Protein AF-A0A1V8US49-F1 (afdb_monomer)

Foldseek 3Di:
DDDDDDDPAPQKFKFKFKFFLVVLLCQLVPQDPPPPPDDDDDDDDDDDDPDPDPSQVRNLVRLVVLCVQQAALLRVVVLCVVLVVLSVVSVPPDDDPDPPVVPDNPVSSSVSSQVVLQSVRQLRRVCRRPVVDPDGSQQKHWDADPVPRAIKIFRAPDRDDPDPPPPVVVVCVVVVVVPVVDDDDDDDDDDDDDDPPPPDNDDDHDGAIKHKDWDDDSGMIMMMIIGGDCPDPPDPPPDDPPPDDDD

Structure (mmCIF, N/CA/C/O backbone):
data_AF-A0A1V8US49-F1
#
_entry.id   AF-A0A1V8US49-F1
#
loop_
_atom_site.group_PDB
_atom_site.id
_atom_site.type_symbol
_atom_site.label_atom_id
_atom_site.label_alt_id
_atom_site.label_comp_id
_atom_site.label_asym_id
_atom_site.label_entity_id
_atom_site.label_seq_id
_atom_site.pdbx_PDB_ins_code
_atom_site.Cartn_x
_atom_site.Cartn_y
_atom_site.Cartn_z
_atom_site.occupancy
_atom_site.B_iso_or_equiv
_atom_site.auth_seq_id
_atom_site.auth_comp_id
_atom_site.auth_asym_id
_atom_site.auth_atom_id
_atom_site.pdbx_PDB_model_num
ATOM 1 N N . MET A 1 1 ? -36.987 -20.824 16.123 1.00 60.44 1 MET A N 1
ATOM 2 C CA . MET A 1 1 ? -35.602 -20.593 15.658 1.00 60.44 1 MET A CA 1
ATOM 3 C C . MET A 1 1 ? -34.921 -19.720 16.701 1.00 60.44 1 MET A C 1
ATOM 5 O O . MET A 1 1 ? -35.503 -18.689 17.021 1.00 60.44 1 MET A O 1
ATOM 9 N N . PRO A 1 2 ? -33.788 -20.122 17.298 1.00 74.19 2 PRO A N 1
ATOM 10 C CA . PRO A 1 2 ? -33.046 -19.237 18.195 1.00 74.19 2 PRO A CA 1
ATOM 11 C C . PRO A 1 2 ? -32.572 -17.990 17.430 1.00 74.19 2 PRO A C 1
ATOM 13 O O . PRO A 1 2 ? -32.187 -18.093 16.265 1.00 74.19 2 PRO A O 1
ATOM 16 N N . ALA A 1 3 ? -32.636 -16.820 18.069 1.00 84.81 3 ALA A N 1
ATOM 17 C CA . ALA A 1 3 ? -32.179 -15.566 17.476 1.00 84.81 3 ALA A CA 1
ATOM 18 C C . ALA A 1 3 ? -30.656 -15.597 17.259 1.00 84.81 3 ALA A C 1
ATOM 20 O O . ALA A 1 3 ? -29.907 -16.070 18.119 1.00 84.81 3 ALA A O 1
ATOM 21 N N . LEU A 1 4 ? -30.198 -15.102 16.108 1.00 91.44 4 LEU A N 1
ATOM 22 C CA . LEU A 1 4 ? -28.771 -14.970 15.815 1.00 91.44 4 LEU A CA 1
ATOM 23 C C . LEU A 1 4 ? -28.150 -13.939 16.767 1.00 91.44 4 LEU A C 1
ATOM 25 O O . LEU A 1 4 ? -28.710 -12.863 16.968 1.00 91.44 4 LEU A O 1
ATOM 29 N N . ARG A 1 5 ? -26.994 -14.269 17.353 1.00 88.56 5 ARG A N 1
ATOM 30 C CA . ARG 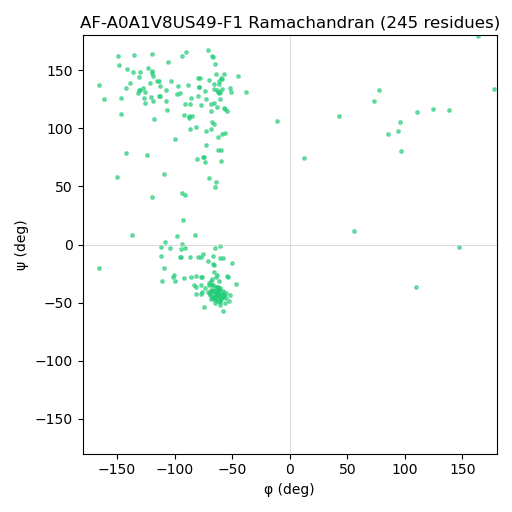A 1 5 ? -26.224 -13.335 18.187 1.00 88.56 5 ARG A CA 1
ATOM 31 C C . ARG A 1 5 ? -25.267 -12.521 17.309 1.00 88.56 5 ARG A C 1
ATOM 33 O O . ARG A 1 5 ? -24.645 -13.113 16.426 1.00 88.56 5 ARG A O 1
ATOM 40 N N . PRO A 1 6 ? -25.137 -11.203 17.536 1.00 87.69 6 PRO A N 1
ATOM 41 C CA . PRO A 1 6 ? -24.193 -10.375 16.797 1.00 87.69 6 PRO A CA 1
ATOM 42 C C . PRO A 1 6 ? -22.743 -10.739 17.141 1.00 87.69 6 PRO A C 1
ATOM 44 O O . PRO A 1 6 ? -22.462 -11.377 18.158 1.00 87.69 6 PRO A O 1
ATOM 47 N N . PHE A 1 7 ? -21.816 -10.318 16.282 1.00 87.62 7 PHE A N 1
ATOM 48 C CA . PHE A 1 7 ? -20.385 -10.443 16.538 1.00 87.62 7 PHE A CA 1
ATOM 49 C C . PHE A 1 7 ? -19.990 -9.603 17.772 1.00 87.62 7 PHE A C 1
ATOM 51 O O . PHE A 1 7 ? -20.399 -8.447 17.859 1.00 87.62 7 PHE A O 1
ATOM 58 N N . PRO A 1 8 ? -19.210 -10.148 18.725 1.00 87.06 8 PRO A N 1
ATOM 59 C CA . PRO A 1 8 ? -18.974 -9.502 20.019 1.00 87.06 8 PRO A CA 1
ATOM 60 C C . PRO A 1 8 ? -18.006 -8.308 19.986 1.00 87.06 8 PRO A C 1
ATOM 62 O O . PRO A 1 8 ? -17.865 -7.639 21.002 1.00 87.06 8 PRO A O 1
ATOM 65 N N . MET A 1 9 ? -17.329 -8.038 18.864 1.00 87.81 9 MET A N 1
ATOM 66 C CA . MET A 1 9 ? -16.376 -6.925 18.733 1.00 87.81 9 MET A CA 1
ATOM 67 C C . MET A 1 9 ? -16.766 -6.016 17.557 1.00 87.81 9 MET A C 1
ATOM 69 O O . MET A 1 9 ? -16.158 -6.113 16.491 1.00 87.81 9 MET A O 1
ATOM 73 N N . PRO A 1 10 ? -17.783 -5.150 17.707 1.00 84.94 10 PRO A N 1
ATOM 74 C CA . PRO A 1 10 ? -18.276 -4.308 16.612 1.00 84.94 10 PRO A CA 1
ATOM 75 C C . PRO A 1 10 ? -17.230 -3.303 16.104 1.00 84.94 10 PRO A C 1
ATOM 77 O O . PRO A 1 10 ? -17.225 -2.986 14.920 1.00 84.94 10 PRO A O 1
ATOM 80 N N . ALA A 1 11 ? -16.303 -2.880 16.969 1.00 90.00 11 ALA A N 1
ATOM 81 C CA . ALA A 1 11 ? -15.204 -1.985 16.620 1.00 90.00 11 ALA A CA 1
ATOM 82 C C . ALA A 1 11 ? -14.053 -2.675 15.857 1.00 90.00 11 ALA A C 1
ATOM 84 O O . ALA A 1 11 ? -13.153 -1.997 15.367 1.00 90.00 11 ALA A O 1
ATOM 85 N N . LEU A 1 12 ? -14.022 -4.013 15.765 1.00 93.06 12 LEU A N 1
ATOM 86 C CA . LEU A 1 12 ? -12.945 -4.725 15.074 1.00 93.06 12 LEU A CA 1
ATOM 87 C C . LEU A 1 12 ? -13.228 -4.813 13.571 1.00 93.06 12 LEU A C 1
ATOM 89 O O . LEU A 1 12 ? -14.078 -5.582 13.123 1.00 93.06 12 LEU A O 1
ATOM 93 N N . GLY A 1 13 ? -12.433 -4.091 12.792 1.00 94.81 13 GLY A N 1
ATOM 94 C CA . GLY A 1 13 ? -12.439 -4.135 11.339 1.00 94.81 13 GLY A CA 1
ATOM 95 C C . GLY A 1 13 ? -11.356 -5.046 10.773 1.00 94.81 13 GLY A C 1
ATOM 96 O O . GLY A 1 13 ? -10.193 -5.001 11.187 1.00 94.81 13 GLY A O 1
ATOM 97 N N . VAL A 1 14 ? -11.718 -5.848 9.771 1.00 96.94 14 VAL A N 1
ATOM 98 C CA . VAL A 1 14 ? -10.773 -6.660 8.994 1.00 96.94 14 VAL A CA 1
ATOM 99 C C . VAL A 1 14 ? -10.943 -6.347 7.519 1.00 96.94 14 VAL A C 1
ATOM 101 O O . VAL A 1 14 ? -12.050 -6.364 6.989 1.00 96.94 14 VAL A O 1
ATOM 104 N N . GLY A 1 15 ? -9.829 -6.097 6.842 1.00 98.06 15 GLY A N 1
ATOM 105 C CA . GLY A 1 15 ? -9.803 -5.841 5.411 1.00 98.06 15 GLY A CA 1
ATOM 106 C C . GLY A 1 15 ? -8.749 -6.685 4.720 1.00 98.06 15 GLY A C 1
ATOM 107 O O . GLY A 1 15 ? -7.675 -6.947 5.260 1.00 98.06 15 GLY A O 1
ATOM 108 N N . THR A 1 16 ? -9.055 -7.121 3.503 1.00 98.44 16 THR A N 1
ATOM 109 C CA . THR A 1 16 ? -8.118 -7.857 2.655 1.00 98.44 16 THR A CA 1
ATOM 110 C C . THR A 1 16 ? -8.165 -7.335 1.230 1.00 98.44 16 THR A C 1
ATOM 112 O O . THR A 1 16 ? -9.205 -6.866 0.751 1.00 98.44 16 THR A O 1
ATOM 115 N N . ASP A 1 17 ? -7.030 -7.394 0.546 1.00 98.56 17 ASP A N 1
ATOM 116 C CA . ASP A 1 17 ? -6.953 -7.072 -0.870 1.00 98.56 17 ASP A CA 1
ATOM 117 C C . ASP A 1 17 ? -5.885 -7.895 -1.589 1.00 98.56 17 ASP A C 1
ATOM 119 O O . ASP A 1 17 ? -4.900 -8.340 -0.991 1.00 98.56 17 ASP A O 1
ATOM 123 N N . ILE A 1 18 ? -6.095 -8.072 -2.892 1.00 98.06 18 ILE A N 1
ATOM 124 C CA . ILE A 1 18 ? -5.160 -8.710 -3.808 1.00 98.06 18 ILE A CA 1
ATOM 125 C C . ILE A 1 18 ? -4.994 -7.842 -5.058 1.00 98.06 18 ILE A C 1
ATOM 127 O O . ILE A 1 18 ? -5.960 -7.439 -5.702 1.00 98.06 18 ILE A O 1
ATOM 131 N N . CYS A 1 19 ? -3.746 -7.580 -5.435 1.00 98.00 19 CYS A N 1
ATOM 132 C CA . CYS A 1 19 ? -3.392 -6.728 -6.560 1.00 98.00 19 CYS A CA 1
ATOM 133 C C . CYS A 1 19 ? -2.451 -7.464 -7.516 1.00 98.00 19 CYS A C 1
ATOM 135 O O . CYS A 1 19 ? -1.393 -7.949 -7.118 1.00 98.00 19 CYS A O 1
ATOM 137 N N . THR A 1 20 ? -2.805 -7.526 -8.800 1.00 97.44 20 THR A N 1
ATOM 138 C CA . THR A 1 20 ? -1.933 -8.089 -9.838 1.00 97.44 20 THR A CA 1
ATOM 139 C C . THR A 1 20 ? -0.768 -7.150 -10.137 1.00 97.44 20 THR A C 1
ATOM 141 O O . THR A 1 20 ? -0.956 -6.000 -10.541 1.00 97.44 20 THR A O 1
ATOM 144 N N . ILE A 1 21 ? 0.461 -7.658 -10.043 1.00 94.56 21 ILE A N 1
ATOM 145 C CA . ILE A 1 21 ? 1.674 -6.887 -10.362 1.00 94.56 21 ILE A CA 1
ATOM 146 C C . ILE A 1 21 ? 1.655 -6.458 -11.836 1.00 94.56 21 ILE A C 1
ATOM 148 O O . ILE A 1 21 ? 2.004 -5.324 -12.163 1.00 94.56 21 ILE A O 1
ATOM 152 N N . SER A 1 22 ? 1.166 -7.334 -12.721 1.00 92.69 22 SER A N 1
ATOM 153 C CA . SER A 1 22 ? 1.010 -7.043 -14.151 1.00 92.69 22 SER A CA 1
ATOM 154 C C . SER A 1 22 ? 0.067 -5.863 -14.417 1.00 92.69 22 SER A C 1
ATOM 156 O O . SER A 1 22 ? 0.358 -5.030 -15.272 1.00 92.69 22 SER A O 1
ATOM 158 N N . ARG A 1 23 ? -1.017 -5.707 -13.641 1.00 93.12 23 ARG A N 1
ATOM 159 C CA . ARG A 1 23 ? -1.922 -4.555 -13.777 1.00 93.12 23 ARG A CA 1
ATOM 160 C C . ARG A 1 23 ? -1.209 -3.254 -13.445 1.00 93.12 23 ARG A C 1
ATOM 162 O O . ARG A 1 23 ? -1.356 -2.290 -14.189 1.00 93.12 23 ARG A O 1
ATOM 169 N N . ILE A 1 24 ? -0.433 -3.224 -12.363 1.00 93.81 24 ILE A N 1
ATOM 170 C CA . ILE A 1 24 ? 0.336 -2.031 -11.992 1.00 93.81 24 ILE A CA 1
ATOM 171 C C . ILE A 1 24 ? 1.392 -1.723 -13.049 1.00 93.81 24 ILE A C 1
ATOM 173 O O . ILE A 1 24 ? 1.461 -0.584 -13.508 1.00 93.81 24 ILE A O 1
ATOM 177 N N . SER A 1 25 ? 2.129 -2.741 -13.503 1.00 90.12 25 SER A N 1
ATOM 178 C CA . SER A 1 25 ? 3.090 -2.616 -14.604 1.00 90.12 25 SER A CA 1
ATOM 179 C C . SER A 1 25 ? 2.433 -2.046 -15.856 1.00 90.12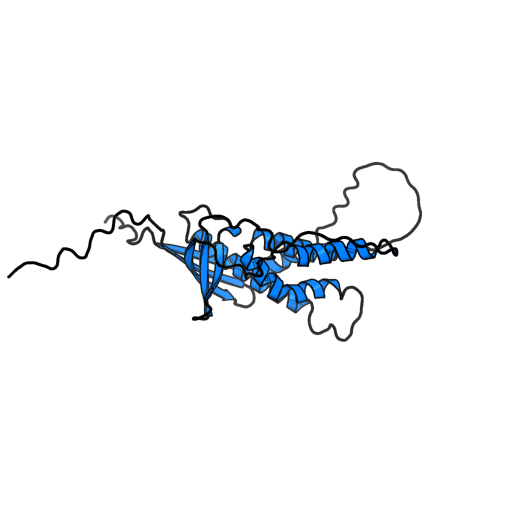 25 SER A C 1
ATOM 181 O O . SER A 1 25 ? 2.945 -1.100 -16.449 1.00 90.12 25 SER A O 1
ATOM 183 N N . HIS A 1 26 ? 1.252 -2.546 -16.226 1.00 88.62 26 HIS A N 1
ATOM 184 C CA . HIS A 1 26 ? 0.498 -2.011 -17.349 1.00 88.62 26 HIS A CA 1
ATOM 185 C C . HIS A 1 26 ? 0.114 -0.551 -17.112 1.00 88.62 26 HIS A C 1
ATOM 187 O O . HIS A 1 26 ? 0.350 0.262 -17.988 1.00 88.62 26 HIS A O 1
ATOM 193 N N . VAL A 1 27 ? -0.417 -0.177 -15.944 1.00 88.25 27 VAL A N 1
ATOM 194 C CA . VAL A 1 27 ? -0.809 1.215 -15.650 1.00 88.25 27 VAL A CA 1
ATOM 195 C C . VAL A 1 27 ? 0.363 2.187 -15.810 1.00 88.25 27 VAL A C 1
ATOM 197 O O . VAL A 1 27 ? 0.191 3.246 -16.413 1.00 88.25 27 VAL A O 1
ATOM 200 N N . ILE A 1 28 ? 1.552 1.830 -15.321 1.00 86.44 28 ILE A N 1
ATOM 201 C CA . ILE A 1 28 ? 2.722 2.715 -15.385 1.00 86.44 28 ILE A CA 1
ATOM 202 C C . ILE A 1 28 ? 3.431 2.672 -16.754 1.00 86.44 28 ILE A C 1
ATOM 204 O O . ILE A 1 28 ? 3.972 3.687 -17.196 1.00 86.44 28 ILE A O 1
ATOM 208 N N . ASN A 1 29 ? 3.337 1.559 -17.492 1.00 82.06 29 ASN A N 1
ATOM 209 C CA . ASN A 1 29 ? 3.938 1.400 -18.825 1.00 82.06 29 ASN A CA 1
ATOM 210 C C . ASN A 1 29 ? 2.995 1.686 -19.999 1.00 82.06 29 ASN A C 1
ATOM 212 O O . ASN A 1 29 ? 3.461 1.742 -21.139 1.00 82.06 29 ASN A O 1
ATOM 216 N N . ARG A 1 30 ? 1.684 1.832 -19.766 1.00 72.94 30 ARG A N 1
ATOM 217 C CA . ARG A 1 30 ? 0.674 1.898 -20.831 1.00 72.94 30 ARG A CA 1
ATOM 218 C C . ARG A 1 30 ? 1.006 3.019 -21.800 1.00 72.94 30 ARG A C 1
ATOM 220 O O . ARG A 1 30 ? 0.933 4.189 -21.441 1.00 72.94 30 ARG A O 1
ATOM 227 N N . ARG A 1 31 ? 1.280 2.666 -23.055 1.00 61.06 31 ARG A N 1
ATOM 228 C CA . ARG A 1 31 ? 1.342 3.644 -24.141 1.00 61.06 31 ARG A CA 1
ATOM 229 C C . ARG A 1 31 ? -0.058 4.214 -24.331 1.00 61.06 31 ARG A C 1
ATOM 231 O O . ARG A 1 31 ? -1.008 3.460 -24.546 1.00 61.06 31 ARG A O 1
ATOM 238 N N . ILE A 1 32 ? -0.196 5.529 -24.206 1.00 56.56 32 ILE A N 1
ATOM 239 C CA . ILE A 1 32 ? -1.413 6.207 -24.640 1.00 56.56 32 ILE A CA 1
ATOM 240 C C . ILE A 1 32 ? -1.401 6.082 -26.165 1.00 56.56 32 ILE A C 1
ATOM 242 O O . ILE A 1 32 ? -0.417 6.499 -26.781 1.00 56.56 32 ILE A O 1
ATOM 246 N N . PRO A 1 33 ? -2.420 5.474 -26.797 1.00 49.59 33 PRO A N 1
ATOM 247 C CA . PRO A 1 33 ? -2.561 5.596 -28.235 1.00 49.59 33 PRO A CA 1
ATOM 248 C C . PRO A 1 33 ? -2.644 7.091 -28.520 1.00 49.59 33 PRO A C 1
ATOM 250 O O . PRO A 1 33 ? -3.545 7.753 -28.007 1.00 49.59 33 PRO A O 1
ATOM 253 N N . GLN A 1 34 ? -1.678 7.626 -29.264 1.00 49.28 34 GLN A N 1
ATOM 254 C CA . GLN A 1 34 ? -1.752 8.977 -29.801 1.00 49.28 34 GLN A CA 1
ATOM 255 C C . GLN A 1 34 ? -3.050 9.033 -30.608 1.00 49.28 34 GLN A C 1
ATOM 257 O O . GLN A 1 34 ? -3.099 8.578 -31.748 1.00 49.28 34 GLN A O 1
ATOM 262 N N . THR A 1 35 ? -4.143 9.513 -30.010 1.00 45.53 35 THR A N 1
ATOM 263 C CA . THR A 1 35 ? -5.316 9.874 -30.789 1.00 45.53 35 THR A CA 1
ATOM 264 C C . THR A 1 35 ? -4.909 11.153 -31.491 1.00 45.53 35 THR A C 1
ATOM 266 O O . THR A 1 35 ? -5.128 12.254 -30.986 1.00 45.53 35 THR A O 1
ATOM 269 N N . SER A 1 36 ? -4.263 11.016 -32.643 1.00 48.06 36 SER A N 1
ATOM 270 C CA . SER A 1 36 ? -4.229 12.065 -33.641 1.00 48.06 36 SER A CA 1
ATOM 271 C C . SER A 1 36 ? -5.676 12.291 -34.077 1.00 48.06 36 SER A C 1
ATOM 273 O O . SER A 1 36 ? -6.167 11.752 -35.061 1.00 48.06 36 SER A O 1
ATOM 275 N N . ARG A 1 37 ? -6.423 13.059 -33.282 1.00 46.22 37 ARG A N 1
ATOM 276 C CA . ARG A 1 37 ? -7.588 13.773 -33.779 1.00 46.22 37 ARG A CA 1
ATOM 277 C C . ARG A 1 37 ? -7.035 15.086 -34.315 1.00 46.22 37 ARG A C 1
ATOM 279 O O . ARG A 1 37 ? -6.777 15.978 -33.508 1.00 46.22 37 ARG A O 1
ATOM 286 N N . PRO A 1 38 ? -6.829 15.233 -35.635 1.00 44.25 38 PRO A N 1
ATOM 287 C CA . PRO A 1 38 ? -6.576 16.548 -36.180 1.00 44.25 38 PRO A CA 1
ATOM 288 C C . PRO A 1 38 ? -7.879 17.332 -36.021 1.00 44.25 38 PRO A C 1
ATOM 290 O O . PRO A 1 38 ? -8.868 17.082 -36.710 1.00 44.25 38 PRO A O 1
ATOM 293 N N . ARG A 1 39 ? -7.921 18.253 -35.060 1.00 45.12 39 ARG A N 1
ATOM 294 C CA . ARG A 1 39 ? -8.877 19.354 -35.116 1.00 45.12 39 ARG A CA 1
ATOM 295 C C . ARG A 1 39 ? -8.181 20.512 -35.822 1.00 45.12 39 ARG A C 1
ATOM 297 O O . ARG A 1 39 ? -7.280 21.106 -35.251 1.00 45.12 39 ARG A O 1
ATOM 304 N N . ALA A 1 40 ? -8.689 20.791 -37.024 1.00 44.78 40 ALA A N 1
ATOM 305 C CA . ALA A 1 40 ? -8.572 22.007 -37.835 1.00 44.78 40 ALA A CA 1
ATOM 306 C C . ALA A 1 40 ? -7.733 21.927 -39.132 1.00 44.78 40 ALA A C 1
ATOM 308 O O . ALA A 1 40 ? -6.523 21.737 -39.130 1.00 44.78 40 ALA A O 1
ATOM 309 N N . SER A 1 41 ? -8.500 22.095 -40.218 1.00 44.19 41 SER A N 1
ATOM 310 C CA . SER A 1 41 ? -8.246 22.629 -41.566 1.00 44.19 41 SER A CA 1
ATOM 311 C C . SER A 1 41 ? -6.972 22.273 -42.338 1.00 44.19 41 SER A C 1
ATOM 313 O O . SER A 1 41 ? -5.898 22.821 -42.121 1.00 44.19 41 SER A O 1
ATOM 315 N N . VAL A 1 42 ? -7.210 21.479 -43.387 1.00 50.94 42 VAL A N 1
ATOM 316 C CA . VAL A 1 42 ? -6.680 21.619 -44.754 1.00 50.94 42 VAL A CA 1
ATOM 317 C C . VAL A 1 42 ? -5.974 22.958 -45.009 1.00 50.94 42 VAL A C 1
ATOM 319 O O . VAL A 1 42 ? -6.667 23.940 -45.235 1.00 50.94 42 VAL A O 1
ATOM 322 N N . ILE A 1 43 ? -4.639 22.953 -45.082 1.00 41.25 43 ILE A N 1
ATOM 323 C CA . ILE A 1 43 ? -3.842 23.554 -46.170 1.00 41.25 43 ILE A CA 1
ATOM 324 C C . ILE A 1 43 ? -2.591 22.677 -46.339 1.00 41.25 43 ILE A C 1
ATOM 326 O O . ILE A 1 43 ? -1.889 22.382 -45.377 1.00 41.25 43 ILE A O 1
ATOM 330 N N . ARG A 1 44 ? -2.352 22.203 -47.567 1.00 47.53 44 ARG A N 1
ATOM 331 C CA . ARG A 1 44 ? -1.186 21.390 -47.936 1.00 47.53 44 ARG A CA 1
ATOM 332 C C . ARG A 1 44 ? 0.060 22.276 -47.995 1.00 47.53 44 ARG A C 1
ATOM 334 O O . ARG A 1 44 ? 0.050 23.258 -48.731 1.00 47.53 44 ARG A O 1
ATOM 341 N N . SER A 1 45 ? 1.157 21.852 -47.381 1.00 38.28 45 SER A N 1
ATOM 342 C CA . SER A 1 45 ? 2.478 22.027 -47.984 1.00 38.28 45 SER A CA 1
ATOM 343 C C . SER A 1 45 ? 3.328 20.794 -47.690 1.00 38.28 45 SER A C 1
ATOM 345 O O . SER A 1 45 ? 3.283 20.212 -46.608 1.00 38.28 45 SER A O 1
ATOM 347 N N . ALA A 1 46 ? 4.003 20.328 -48.732 1.00 48.12 46 ALA A N 1
ATOM 348 C CA . ALA A 1 46 ? 4.911 19.204 -48.698 1.00 48.12 46 ALA A CA 1
ATOM 349 C C . ALA A 1 46 ? 6.309 19.737 -48.394 1.00 48.12 46 ALA A C 1
ATOM 351 O O . ALA A 1 46 ? 6.800 20.549 -49.172 1.00 48.12 46 ALA A O 1
ATOM 352 N N . ALA A 1 47 ? 6.920 19.284 -47.300 1.00 41.59 47 ALA A N 1
ATOM 353 C CA . ALA A 1 47 ? 8.356 19.034 -47.186 1.00 41.59 47 ALA A CA 1
ATOM 354 C C . ALA A 1 47 ? 8.713 18.574 -45.762 1.00 41.59 47 ALA A C 1
ATOM 356 O O . ALA A 1 47 ? 8.351 19.217 -44.781 1.00 41.59 47 ALA A O 1
ATOM 357 N N . THR A 1 48 ? 9.517 17.510 -45.731 1.00 40.44 48 THR A N 1
ATOM 358 C CA . THR A 1 48 ? 10.550 17.166 -44.739 1.00 40.44 48 THR A CA 1
ATOM 359 C C . THR A 1 48 ? 10.173 16.674 -43.332 1.00 40.44 48 THR A C 1
ATOM 361 O O . THR A 1 48 ? 9.537 17.345 -42.531 1.00 40.44 48 THR A O 1
ATOM 364 N N . ASP A 1 49 ? 10.725 15.483 -43.082 1.00 38.47 49 ASP A N 1
ATOM 365 C CA . ASP A 1 49 ? 11.213 14.905 -41.831 1.00 38.47 49 ASP A CA 1
ATOM 366 C C . ASP A 1 49 ? 10.243 14.186 -40.886 1.00 38.47 49 ASP A C 1
ATOM 368 O O . ASP A 1 49 ? 9.621 14.725 -39.972 1.00 38.47 49 ASP A O 1
ATOM 372 N N . LEU A 1 50 ? 10.236 12.863 -41.086 1.00 42.84 50 LEU A N 1
ATOM 373 C CA . LEU A 1 50 ? 9.880 11.816 -40.135 1.00 42.84 50 LEU A CA 1
ATOM 374 C C . LEU A 1 50 ? 10.808 11.867 -38.906 1.00 42.84 50 LEU A C 1
ATOM 376 O O . LEU A 1 50 ? 11.653 10.995 -38.722 1.00 42.84 50 LEU A O 1
ATOM 380 N N . ALA A 1 51 ? 10.657 12.868 -38.044 1.00 45.34 51 ALA A N 1
ATOM 381 C CA . ALA A 1 51 ? 11.199 12.788 -36.694 1.00 45.34 51 ALA A CA 1
ATOM 382 C C . ALA A 1 51 ? 10.273 11.886 -35.848 1.00 45.34 51 ALA A C 1
ATOM 384 O O . ALA A 1 51 ? 9.083 12.197 -35.707 1.00 45.34 51 ALA A O 1
ATOM 385 N N . PRO A 1 52 ? 10.751 10.762 -35.280 1.00 44.53 52 PRO A N 1
ATOM 386 C CA . PRO A 1 52 ? 9.941 9.977 -34.364 1.00 44.53 52 PRO A CA 1
ATOM 387 C C . PRO A 1 52 ? 9.741 10.776 -33.070 1.00 44.53 52 PRO A C 1
ATOM 389 O O . PRO A 1 52 ? 10.681 11.058 -32.333 1.00 44.53 52 PRO A O 1
ATOM 392 N N . VAL A 1 53 ? 8.490 11.147 -32.795 1.00 43.28 53 VAL A N 1
ATOM 393 C CA . VAL A 1 53 ? 8.055 11.772 -31.536 1.00 43.28 53 VAL A CA 1
ATOM 394 C C . VAL A 1 53 ? 8.551 10.923 -30.348 1.00 43.28 53 VAL A C 1
ATOM 396 O O . VAL A 1 53 ? 8.334 9.708 -30.363 1.00 43.28 53 VAL A O 1
ATOM 399 N N . PRO A 1 54 ? 9.193 11.492 -29.306 1.00 46.66 54 PRO A N 1
ATOM 400 C CA . PRO A 1 54 ? 9.838 10.701 -28.261 1.00 46.66 54 PRO A CA 1
ATOM 401 C C . PRO A 1 54 ? 8.794 10.050 -27.339 1.00 46.66 54 PRO A C 1
ATOM 403 O O . PRO A 1 54 ? 8.305 10.641 -26.380 1.00 46.66 54 PRO A O 1
ATOM 406 N N . VAL A 1 55 ? 8.487 8.779 -27.612 1.00 50.69 55 VAL A N 1
ATOM 407 C CA . VAL A 1 55 ? 7.496 7.897 -26.946 1.00 50.69 55 VAL A CA 1
ATOM 408 C C . VAL A 1 55 ? 7.771 7.658 -25.438 1.00 50.69 55 VAL A C 1
ATOM 410 O O . VAL A 1 55 ? 7.025 6.948 -24.762 1.00 50.69 55 VAL A O 1
ATOM 413 N N . ARG A 1 56 ? 8.852 8.217 -24.879 1.00 56.97 56 ARG A N 1
ATOM 414 C CA . ARG A 1 56 ? 9.455 7.771 -23.608 1.00 56.97 56 ARG A CA 1
ATOM 415 C C . ARG A 1 56 ? 9.287 8.718 -22.411 1.00 56.97 56 ARG A C 1
ATOM 417 O O . ARG A 1 56 ? 9.284 8.224 -21.286 1.00 56.97 56 ARG A O 1
ATOM 424 N N . THR A 1 57 ? 9.005 10.012 -22.607 1.00 56.78 57 THR A N 1
ATOM 425 C CA . THR A 1 57 ? 8.711 10.940 -21.483 1.00 56.78 57 THR A CA 1
ATOM 426 C C . THR A 1 57 ? 7.412 10.591 -20.740 1.00 56.78 57 THR A C 1
ATOM 428 O O . THR A 1 57 ? 7.200 10.995 -19.595 1.00 56.78 57 THR A O 1
ATOM 431 N N . ASP A 1 58 ? 6.541 9.784 -21.350 1.00 68.69 58 ASP A N 1
ATOM 432 C CA . ASP A 1 58 ? 5.239 9.468 -20.775 1.00 68.69 58 ASP A CA 1
ATOM 433 C C . ASP A 1 58 ? 5.299 8.446 -19.627 1.00 68.69 58 ASP A C 1
ATOM 435 O O . ASP A 1 58 ? 4.427 8.456 -18.760 1.00 68.69 58 ASP A O 1
ATOM 439 N N . ALA A 1 59 ? 6.287 7.540 -19.600 1.00 71.44 59 ALA A N 1
ATOM 440 C CA . ALA A 1 59 ? 6.355 6.489 -18.575 1.00 71.44 59 ALA A CA 1
ATOM 441 C C . ALA A 1 59 ? 6.680 7.067 -17.195 1.00 71.44 59 ALA A C 1
ATOM 443 O O . ALA A 1 59 ? 6.020 6.742 -16.211 1.00 71.44 59 ALA A O 1
ATOM 444 N N . ILE A 1 60 ? 7.628 7.997 -17.140 1.00 77.50 60 ILE A N 1
ATOM 445 C CA . ILE A 1 60 ? 8.034 8.679 -15.908 1.00 77.50 60 ILE A CA 1
ATOM 446 C C . ILE A 1 60 ? 6.910 9.575 -15.410 1.00 77.50 60 ILE A C 1
ATOM 448 O O . ILE A 1 60 ? 6.525 9.490 -14.245 1.00 77.50 60 ILE A O 1
ATOM 452 N N . LYS A 1 61 ? 6.283 10.340 -16.314 1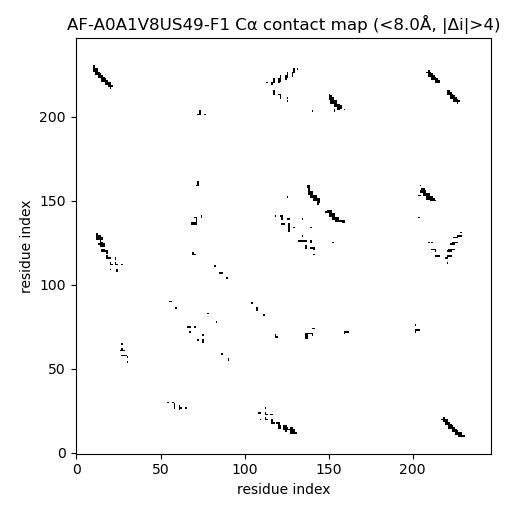.00 82.00 61 LYS A N 1
ATOM 453 C CA . LYS A 1 61 ? 5.075 11.113 -15.997 1.00 82.00 61 LYS A CA 1
ATOM 454 C C . LYS A 1 61 ? 3.973 10.217 -15.433 1.00 82.00 61 LYS A C 1
ATOM 456 O O . LYS A 1 61 ? 3.343 10.588 -14.447 1.00 82.00 61 LYS A O 1
ATOM 461 N N . ARG A 1 62 ? 3.755 9.020 -15.991 1.00 82.25 62 ARG A N 1
ATOM 462 C CA . ARG A 1 62 ? 2.778 8.047 -15.469 1.00 82.25 62 ARG A CA 1
ATOM 463 C C . ARG A 1 62 ? 3.160 7.497 -14.102 1.00 82.25 62 ARG A C 1
ATOM 465 O O . ARG A 1 62 ? 2.295 7.473 -13.233 1.00 82.25 62 ARG A O 1
ATOM 472 N N . VAL A 1 63 ? 4.412 7.088 -13.884 1.00 87.44 63 VAL A N 1
ATOM 473 C CA . VAL A 1 63 ? 4.893 6.649 -12.560 1.00 87.44 63 VAL A CA 1
ATOM 474 C C . VAL A 1 63 ? 4.689 7.770 -11.544 1.00 87.44 63 VAL A C 1
ATOM 476 O O . VAL A 1 63 ? 4.130 7.538 -10.473 1.00 87.44 63 VAL A O 1
ATOM 479 N N . HIS A 1 64 ? 5.042 9.002 -11.899 1.00 86.75 64 HIS A N 1
ATOM 480 C CA . HIS A 1 64 ? 4.852 10.174 -11.055 1.00 86.75 64 HIS A CA 1
ATOM 481 C C . HIS A 1 64 ? 3.365 10.451 -10.767 1.00 86.75 64 HIS A C 1
ATOM 483 O O . HIS A 1 64 ? 2.971 10.594 -9.612 1.00 86.75 64 HIS A O 1
ATOM 489 N N . HIS A 1 65 ? 2.498 10.451 -11.782 1.00 88.44 65 HIS A N 1
ATOM 490 C CA . HIS A 1 65 ? 1.053 10.620 -11.593 1.00 88.44 65 HIS A CA 1
ATOM 491 C C . HIS A 1 65 ? 0.443 9.509 -10.738 1.00 88.44 65 HIS A C 1
ATOM 493 O O . HIS A 1 65 ? -0.364 9.780 -9.847 1.00 88.44 65 HIS A O 1
ATOM 499 N N . PHE A 1 66 ? 0.834 8.261 -10.990 1.00 92.00 66 PHE A N 1
ATOM 500 C CA . PHE A 1 66 ? 0.337 7.110 -10.258 1.00 92.00 66 PHE A CA 1
ATOM 501 C C . PHE A 1 66 ? 0.769 7.172 -8.791 1.00 92.00 66 PHE A C 1
ATOM 503 O O . PHE A 1 66 ? -0.078 7.127 -7.902 1.00 92.00 66 PHE A O 1
ATOM 510 N N . THR A 1 67 ? 2.060 7.387 -8.526 1.00 93.25 67 THR A N 1
ATOM 511 C CA . THR A 1 67 ? 2.599 7.529 -7.164 1.00 93.25 67 THR A CA 1
ATOM 512 C C . THR A 1 67 ? 2.016 8.733 -6.429 1.00 93.25 67 THR A C 1
ATOM 514 O O . THR A 1 67 ? 1.704 8.609 -5.249 1.00 93.25 67 THR A O 1
ATOM 517 N N . ARG A 1 68 ? 1.761 9.866 -7.097 1.00 91.38 68 ARG A N 1
ATOM 518 C CA . ARG A 1 68 ? 1.036 11.004 -6.498 1.00 91.38 68 ARG A CA 1
ATOM 519 C C . ARG A 1 68 ? -0.383 10.659 -6.080 1.00 91.38 68 ARG A C 1
ATOM 521 O O . ARG A 1 68 ? -0.865 11.247 -5.121 1.00 91.38 68 ARG A O 1
ATOM 528 N N . ARG A 1 69 ? -1.054 9.743 -6.780 1.00 91.62 69 ARG A N 1
ATOM 529 C CA . ARG A 1 69 ? -2.407 9.308 -6.423 1.00 91.62 69 ARG A CA 1
ATOM 530 C C . ARG A 1 69 ? -2.396 8.351 -5.235 1.00 91.62 69 ARG A C 1
ATOM 532 O O . ARG A 1 69 ? -3.269 8.473 -4.382 1.00 91.62 69 ARG A O 1
ATOM 539 N N . ILE A 1 70 ? -1.437 7.425 -5.197 1.00 94.62 70 ILE A N 1
ATOM 540 C CA . ILE A 1 70 ? -1.479 6.290 -4.267 1.00 94.62 70 ILE A CA 1
ATOM 541 C C . ILE A 1 70 ? -0.584 6.439 -3.038 1.00 94.62 70 ILE A C 1
ATOM 543 O O . ILE A 1 70 ? -0.903 5.847 -2.020 1.00 94.62 70 ILE A O 1
ATOM 547 N N . LEU A 1 71 ? 0.525 7.181 -3.101 1.00 94.94 71 LEU A N 1
ATOM 548 C CA . LEU A 1 71 ? 1.502 7.301 -2.011 1.00 94.94 71 LEU A CA 1
ATOM 549 C C . LEU A 1 71 ? 1.348 8.642 -1.287 1.00 94.94 71 LEU A C 1
ATOM 551 O O . LEU A 1 71 ? 1.174 9.683 -1.933 1.00 94.94 71 LEU A O 1
ATOM 555 N N . THR A 1 72 ? 1.490 8.637 0.041 1.00 92.50 72 THR A N 1
ATOM 556 C CA . THR A 1 72 ? 1.585 9.877 0.831 1.00 92.50 72 THR A CA 1
ATOM 557 C C . THR A 1 72 ? 2.887 10.625 0.506 1.00 92.50 72 THR A C 1
ATOM 559 O O . THR A 1 72 ? 3.819 10.017 -0.033 1.00 92.50 72 THR A O 1
ATOM 562 N N . PRO A 1 73 ? 3.016 11.931 0.815 1.00 88.88 73 PRO A N 1
ATOM 563 C CA . PRO A 1 73 ? 4.266 12.667 0.594 1.00 88.88 73 PRO A CA 1
ATOM 564 C C . PRO A 1 73 ? 5.495 11.971 1.202 1.00 88.88 73 PRO A C 1
ATOM 566 O O . PRO A 1 73 ? 6.516 11.801 0.534 1.00 88.88 73 PRO A O 1
ATOM 569 N N . ALA A 1 74 ? 5.362 11.469 2.428 1.00 87.31 74 ALA A N 1
ATOM 570 C CA . ALA A 1 74 ? 6.415 10.741 3.126 1.00 87.31 74 ALA A CA 1
ATOM 571 C C . ALA A 1 74 ? 6.790 9.403 2.453 1.00 87.31 74 ALA A C 1
ATOM 573 O O . ALA A 1 74 ? 7.971 9.045 2.358 1.00 87.31 74 ALA A O 1
ATOM 574 N N . GLU A 1 75 ? 5.800 8.661 1.948 1.00 92.00 75 GLU A N 1
ATOM 575 C CA . GLU A 1 75 ? 6.050 7.439 1.178 1.00 92.00 75 GLU A CA 1
ATOM 576 C C . GLU A 1 75 ? 6.718 7.746 -0.159 1.00 92.00 75 GLU A C 1
ATOM 578 O O . GLU A 1 75 ? 7.641 7.030 -0.538 1.00 92.00 75 GLU A O 1
ATOM 583 N N . ARG A 1 76 ? 6.308 8.820 -0.848 1.00 91.12 76 ARG A N 1
ATOM 584 C CA . ARG A 1 76 ? 6.932 9.256 -2.106 1.00 91.12 76 ARG A CA 1
ATOM 585 C C . ARG A 1 76 ? 8.389 9.631 -1.914 1.00 91.12 76 ARG A C 1
ATOM 587 O O . ARG A 1 76 ? 9.208 9.236 -2.731 1.00 91.12 76 ARG A O 1
ATOM 594 N N . TYR A 1 77 ? 8.725 10.334 -0.835 1.00 88.62 77 TYR A N 1
ATOM 595 C CA . TYR A 1 77 ? 10.117 10.638 -0.509 1.00 88.62 77 TYR A CA 1
ATOM 596 C C . TYR A 1 77 ? 10.955 9.355 -0.396 1.00 88.62 77 TYR A C 1
ATOM 598 O O . TYR A 1 77 ? 11.991 9.217 -1.045 1.00 88.62 77 TYR A O 1
ATOM 606 N N . THR A 1 78 ? 10.471 8.377 0.376 1.00 89.06 78 THR A N 1
ATOM 607 C CA . THR A 1 78 ? 11.155 7.082 0.533 1.00 89.06 78 THR A CA 1
ATOM 608 C C . THR A 1 78 ? 11.227 6.320 -0.790 1.00 89.06 78 THR A C 1
ATOM 610 O O . THR A 1 78 ? 12.274 5.784 -1.140 1.00 89.06 78 THR A O 1
ATOM 613 N N . PHE A 1 79 ? 10.130 6.307 -1.547 1.00 91.94 79 PHE A N 1
ATOM 614 C CA . PHE A 1 79 ? 10.036 5.663 -2.851 1.00 91.94 79 PHE A CA 1
ATOM 615 C C . PHE A 1 79 ? 11.031 6.265 -3.848 1.00 91.94 79 PHE A C 1
ATOM 617 O O . PHE A 1 79 ? 11.795 5.522 -4.452 1.00 91.94 79 PHE A O 1
ATOM 624 N N . ASN A 1 80 ? 11.085 7.592 -3.972 1.00 89.69 80 ASN A N 1
ATOM 625 C CA . ASN A 1 80 ? 12.013 8.288 -4.863 1.00 89.69 80 ASN A CA 1
ATOM 626 C C . ASN A 1 80 ? 13.464 8.067 -4.444 1.00 89.69 80 ASN A C 1
ATOM 628 O O . ASN A 1 80 ? 14.322 7.877 -5.294 1.00 89.69 80 ASN A O 1
ATOM 632 N N . LYS A 1 81 ? 13.753 8.006 -3.142 1.00 87.19 81 LYS A N 1
ATOM 633 C CA . LYS A 1 81 ? 15.098 7.662 -2.677 1.00 87.19 81 LYS A CA 1
ATOM 634 C C . LYS A 1 81 ? 15.516 6.246 -3.095 1.00 87.19 81 LYS A C 1
ATOM 636 O O . LYS A 1 81 ? 16.678 6.029 -3.417 1.00 87.19 81 LYS A O 1
ATOM 641 N N . THR A 1 82 ? 14.597 5.282 -3.058 1.00 87.00 82 THR A N 1
ATOM 642 C CA . THR A 1 82 ? 14.891 3.877 -3.386 1.00 87.00 82 THR A CA 1
ATOM 643 C C . THR A 1 82 ? 14.890 3.603 -4.889 1.00 87.00 82 THR A C 1
ATOM 645 O O . THR A 1 82 ? 15.755 2.882 -5.372 1.00 87.00 82 THR A O 1
ATOM 648 N N . TYR A 1 83 ? 13.927 4.156 -5.624 1.00 87.88 83 TYR A N 1
ATOM 649 C CA . TYR A 1 83 ? 13.675 3.824 -7.028 1.00 87.88 83 TYR A CA 1
ATOM 650 C C . TYR A 1 83 ? 13.990 4.967 -7.994 1.00 87.88 83 TYR A C 1
ATOM 652 O O . TYR A 1 83 ? 14.020 4.726 -9.194 1.00 87.88 83 TYR A O 1
ATOM 660 N N . GLY A 1 84 ? 14.260 6.181 -7.508 1.00 84.44 84 GLY A N 1
ATOM 661 C CA . GLY A 1 84 ? 14.618 7.343 -8.329 1.00 84.44 84 GLY A CA 1
ATOM 662 C C . GLY A 1 84 ? 15.783 7.073 -9.281 1.00 84.44 84 GLY A C 1
ATOM 663 O O . GLY A 1 84 ? 15.605 7.282 -10.474 1.00 84.44 84 GLY A O 1
ATOM 664 N N . PRO A 1 85 ? 16.915 6.495 -8.828 1.00 82.69 85 PRO A N 1
ATOM 665 C CA . PRO A 1 85 ? 18.008 6.138 -9.733 1.00 82.69 85 PRO A CA 1
ATOM 666 C C . PRO A 1 85 ? 17.577 5.174 -10.846 1.00 82.69 85 PRO A C 1
ATOM 668 O O . PRO A 1 85 ? 17.960 5.350 -11.995 1.00 82.69 85 PRO A O 1
ATOM 671 N N . SER A 1 86 ? 16.729 4.185 -10.534 1.00 80.50 86 SER A N 1
ATOM 672 C CA . SER A 1 86 ? 16.185 3.258 -11.537 1.00 80.50 86 SER A CA 1
ATOM 673 C C . SER A 1 86 ? 15.192 3.926 -12.487 1.00 80.50 86 SER A C 1
ATOM 675 O O . SER A 1 86 ? 15.118 3.540 -13.646 1.00 80.50 86 SER A O 1
ATOM 677 N N . ILE A 1 87 ? 14.420 4.905 -12.011 1.00 79.88 87 ILE A N 1
ATOM 678 C CA . ILE A 1 87 ? 13.489 5.683 -12.837 1.00 79.88 87 ILE A CA 1
ATOM 679 C C . ILE A 1 87 ? 14.270 6.590 -13.793 1.00 79.88 87 ILE A C 1
ATOM 681 O O . ILE A 1 87 ? 13.939 6.628 -14.971 1.00 79.88 87 ILE A O 1
ATOM 685 N N . ASN A 1 88 ? 15.339 7.232 -13.322 1.00 75.06 88 ASN A N 1
ATOM 686 C CA . ASN A 1 88 ? 16.205 8.077 -14.146 1.00 75.06 88 ASN A CA 1
ATOM 687 C C . ASN A 1 88 ? 17.032 7.237 -15.136 1.00 75.06 88 ASN A C 1
ATOM 689 O O . ASN A 1 88 ? 17.234 7.633 -16.274 1.00 75.06 88 ASN A O 1
ATOM 693 N N . ALA A 1 89 ? 17.455 6.023 -14.766 1.00 70.69 89 ALA A N 1
ATOM 694 C CA . ALA A 1 89 ? 18.131 5.114 -15.699 1.00 70.69 89 ALA A CA 1
ATOM 695 C C . ALA A 1 89 ? 17.231 4.692 -16.881 1.00 70.69 89 ALA A C 1
ATOM 697 O O . ALA A 1 89 ? 17.732 4.421 -17.974 1.00 70.69 89 ALA A O 1
ATOM 698 N N . LEU A 1 90 ? 15.900 4.690 -16.703 1.00 66.50 90 LEU A N 1
ATOM 699 C CA . LEU A 1 90 ? 14.956 4.506 -17.814 1.00 66.50 90 LEU A CA 1
ATOM 700 C C . LEU A 1 90 ? 14.985 5.681 -18.817 1.00 66.50 90 LEU A C 1
ATOM 702 O O . LEU A 1 90 ? 14.501 5.504 -19.935 1.00 66.50 90 LEU A O 1
ATOM 706 N N . GLU A 1 91 ? 15.541 6.845 -18.454 1.00 62.47 91 GLU A N 1
ATOM 707 C CA . GLU A 1 91 ? 15.713 8.007 -19.345 1.00 62.47 91 GLU A CA 1
ATOM 708 C C . GLU A 1 91 ? 16.893 7.833 -20.312 1.00 62.47 91 GLU A C 1
ATOM 710 O O . GLU A 1 91 ? 16.799 8.266 -21.458 1.00 62.47 91 GLU A O 1
ATOM 715 N N . GLN A 1 92 ? 17.984 7.184 -19.884 1.00 55.84 92 GLN A N 1
ATOM 716 C CA . GLN A 1 92 ? 19.280 7.254 -20.579 1.00 55.84 92 GLN A CA 1
ATOM 717 C C . GLN A 1 92 ? 19.517 6.153 -21.635 1.00 55.84 92 GLN A C 1
ATOM 719 O O . GLN A 1 92 ? 20.194 6.394 -22.631 1.00 55.84 92 GLN A O 1
ATOM 724 N N . HIS A 1 93 ? 18.936 4.955 -21.502 1.00 52.75 93 HIS A N 1
ATOM 725 C CA . HIS A 1 93 ? 19.219 3.813 -22.401 1.00 52.75 93 HIS A CA 1
ATOM 726 C C . HIS A 1 93 ? 18.293 3.718 -23.633 1.00 52.75 93 HIS A C 1
ATOM 728 O O . HIS A 1 93 ? 17.810 2.647 -24.000 1.00 52.75 93 HIS A O 1
ATOM 734 N N . GLY A 1 94 ? 18.015 4.853 -24.278 1.00 49.97 94 GLY A N 1
ATOM 735 C CA . GLY A 1 94 ? 17.044 4.953 -25.370 1.00 49.97 94 GLY A CA 1
ATOM 736 C C . GLY A 1 94 ? 17.471 4.367 -26.723 1.00 49.97 94 GLY A C 1
ATOM 737 O O . GLY A 1 94 ? 16.613 3.775 -27.380 1.00 49.97 94 GLY A O 1
ATOM 738 N N . ASP A 1 95 ? 18.743 4.499 -27.124 1.00 46.91 95 ASP A N 1
ATOM 739 C CA . ASP A 1 95 ? 19.153 4.322 -28.536 1.00 46.91 95 ASP A CA 1
ATOM 740 C C . ASP A 1 95 ? 20.448 3.513 -28.786 1.00 46.91 95 ASP A C 1
ATOM 742 O O . ASP A 1 95 ? 20.890 3.415 -29.928 1.00 46.91 95 ASP A O 1
ATOM 746 N N . ALA A 1 96 ? 21.060 2.876 -27.782 1.00 40.62 96 ALA A N 1
ATOM 747 C CA . ALA A 1 96 ? 22.236 2.026 -28.018 1.00 40.62 96 ALA A CA 1
ATOM 748 C C . ALA A 1 96 ? 21.845 0.541 -28.177 1.00 40.62 96 ALA A C 1
ATOM 750 O O . ALA A 1 96 ? 21.174 0.004 -27.288 1.00 40.62 96 ALA A O 1
ATOM 751 N N . PRO A 1 97 ? 22.303 -0.173 -29.226 1.00 49.25 97 PRO A N 1
ATOM 752 C CA . PRO A 1 97 ? 22.351 -1.629 -29.210 1.00 49.25 97 PRO A CA 1
ATOM 753 C C . PRO A 1 97 ? 23.525 -2.034 -28.309 1.00 49.25 97 PRO A C 1
ATOM 755 O O . PRO A 1 97 ? 24.616 -2.336 -28.776 1.00 49.25 97 PRO A O 1
ATOM 758 N N . ALA A 1 98 ? 23.341 -1.920 -26.995 1.00 44.06 98 ALA A N 1
ATOM 759 C CA . ALA A 1 98 ? 24.379 -2.252 -26.032 1.00 44.06 98 ALA A CA 1
ATOM 760 C C . ALA A 1 98 ? 24.289 -3.742 -25.701 1.00 44.06 98 ALA A C 1
ATOM 762 O O . ALA A 1 98 ? 23.354 -4.181 -25.029 1.00 44.06 98 ALA A O 1
ATOM 763 N N . GLU A 1 99 ? 25.284 -4.499 -26.156 1.00 46.47 99 GLU A N 1
ATOM 764 C CA . GLU A 1 99 ? 25.489 -5.919 -25.845 1.00 46.47 99 GLU A CA 1
ATOM 765 C C . GLU A 1 99 ? 25.619 -6.183 -24.324 1.00 46.47 99 GLU A C 1
ATOM 767 O O . GLU A 1 99 ? 25.425 -7.312 -23.884 1.00 46.47 99 GLU A O 1
ATOM 772 N N . ASP A 1 100 ? 25.768 -5.127 -23.509 1.00 41.72 100 ASP A N 1
ATOM 773 C CA . ASP A 1 100 ? 25.827 -5.175 -22.040 1.00 41.72 100 ASP A CA 1
ATOM 774 C C . ASP A 1 100 ? 24.536 -4.709 -21.317 1.00 41.72 100 ASP A C 1
ATOM 776 O O . ASP A 1 100 ? 24.431 -4.815 -20.097 1.00 41.72 100 ASP A O 1
ATOM 780 N N . ALA A 1 101 ? 23.498 -4.241 -22.031 1.00 45.34 101 ALA A N 1
ATOM 781 C CA . ALA A 1 101 ? 22.178 -3.917 -21.446 1.00 45.34 101 ALA A CA 1
ATOM 782 C C . ALA A 1 101 ? 21.266 -5.156 -21.281 1.00 45.34 101 ALA A C 1
ATOM 784 O O . ALA A 1 101 ? 20.080 -5.050 -20.941 1.00 45.34 101 ALA A O 1
ATOM 785 N N . ALA A 1 102 ? 21.825 -6.343 -21.522 1.00 44.19 102 ALA A N 1
ATOM 786 C CA . ALA A 1 102 ? 21.161 -7.636 -21.439 1.00 44.19 102 ALA A CA 1
ATOM 787 C C . ALA A 1 102 ? 20.748 -8.036 -20.008 1.00 44.19 102 ALA A C 1
ATOM 789 O O . ALA A 1 102 ? 19.956 -8.963 -19.859 1.00 44.19 102 ALA A O 1
ATOM 790 N N . GLU A 1 103 ? 21.185 -7.325 -18.958 1.00 45.84 103 GLU A N 1
ATOM 791 C CA . GLU A 1 103 ? 20.845 -7.679 -17.570 1.00 45.84 103 GLU A CA 1
ATOM 792 C C . GLU A 1 103 ? 19.592 -6.986 -16.979 1.00 45.84 103 GLU A C 1
ATOM 794 O O . GLU A 1 103 ? 19.329 -7.090 -15.784 1.00 45.84 103 GLU A O 1
ATOM 799 N N . HIS A 1 104 ? 18.699 -6.498 -17.854 1.00 50.66 104 HIS A N 1
ATOM 800 C CA . HIS A 1 104 ? 17.239 -6.344 -17.656 1.00 50.66 104 HIS A CA 1
ATOM 801 C C . HIS A 1 104 ? 16.720 -4.950 -17.216 1.00 50.66 104 HIS A C 1
ATOM 803 O O . HIS A 1 104 ? 16.253 -4.780 -16.088 1.00 50.66 104 HIS A O 1
ATOM 809 N N . PRO A 1 105 ? 16.555 -3.978 -18.137 1.00 51.81 105 PRO A N 1
ATOM 810 C CA . PRO A 1 105 ? 15.676 -2.811 -17.924 1.00 51.81 105 PRO A CA 1
ATOM 811 C C . PRO A 1 105 ? 14.234 -3.199 -17.523 1.00 51.81 105 PRO A C 1
ATOM 813 O O . PRO A 1 105 ? 13.563 -2.493 -16.765 1.00 51.81 105 PRO A O 1
ATOM 816 N N . HIS A 1 106 ? 13.770 -4.380 -17.948 1.00 57.22 106 HIS A N 1
ATOM 817 C CA . HIS A 1 106 ? 12.517 -4.979 -17.483 1.00 57.22 106 HIS A CA 1
ATOM 818 C C . HIS A 1 106 ? 12.525 -5.362 -15.991 1.00 57.22 106 HIS A C 1
ATOM 820 O O . HIS A 1 106 ? 11.460 -5.406 -15.378 1.00 57.22 106 HIS A O 1
ATOM 826 N N . ALA A 1 107 ? 13.684 -5.588 -15.368 1.00 69.00 107 ALA A N 1
ATOM 827 C CA . ALA A 1 107 ? 13.760 -5.893 -13.943 1.00 69.00 107 ALA A CA 1
ATOM 828 C C . ALA A 1 107 ? 13.401 -4.671 -13.086 1.00 69.00 107 ALA A C 1
ATOM 830 O O . ALA A 1 107 ? 12.614 -4.801 -12.149 1.00 69.00 107 ALA A O 1
ATOM 831 N N . HIS A 1 108 ? 13.873 -3.467 -13.437 1.00 79.62 108 HIS A N 1
ATOM 832 C CA . HIS A 1 108 ? 13.559 -2.245 -12.681 1.00 79.62 108 HIS A CA 1
ATOM 833 C C . HIS A 1 108 ? 12.057 -1.973 -12.625 1.00 79.62 108 HIS A C 1
ATOM 835 O O . HIS A 1 108 ? 11.496 -1.743 -11.549 1.00 79.62 108 HIS A O 1
ATOM 841 N N . ILE A 1 109 ? 11.380 -2.060 -13.771 1.00 83.38 109 ILE A N 1
ATOM 842 C CA . ILE A 1 109 ? 9.940 -1.821 -13.828 1.00 83.38 109 ILE A CA 1
ATOM 843 C C . ILE A 1 109 ? 9.147 -2.916 -13.110 1.00 83.38 109 ILE A C 1
ATOM 845 O O . ILE A 1 109 ? 8.116 -2.622 -12.505 1.00 83.38 109 ILE A O 1
ATOM 849 N N . VAL A 1 110 ? 9.641 -4.158 -13.103 1.00 86.44 110 VAL A N 1
ATOM 850 C CA . VAL A 1 110 ? 9.064 -5.261 -12.324 1.00 86.44 110 VAL A CA 1
ATOM 851 C C . VAL A 1 110 ? 9.196 -4.995 -10.823 1.00 86.44 110 VAL A C 1
ATOM 853 O O . VAL A 1 110 ? 8.201 -5.125 -10.110 1.00 86.44 110 VAL A O 1
ATOM 856 N N . TYR A 1 111 ? 10.359 -4.551 -10.334 1.00 90.44 111 TYR A N 1
ATOM 857 C CA . TYR A 1 111 ? 10.544 -4.211 -8.918 1.00 90.44 111 TYR A CA 1
ATOM 858 C C . TYR A 1 111 ? 9.678 -3.027 -8.481 1.00 90.44 111 TYR A C 1
ATOM 860 O O . TYR A 1 111 ? 9.029 -3.099 -7.434 1.00 90.44 111 TYR A O 1
ATOM 868 N N . ILE A 1 112 ? 9.605 -1.972 -9.300 1.00 92.06 112 ILE A N 1
ATOM 869 C CA . ILE A 1 112 ? 8.730 -0.818 -9.058 1.00 92.06 112 ILE A CA 1
ATOM 870 C C . ILE A 1 112 ? 7.266 -1.270 -9.018 1.00 92.06 112 ILE A C 1
ATOM 872 O O . ILE A 1 112 ? 6.546 -0.965 -8.067 1.00 92.06 112 ILE A O 1
ATOM 876 N N . SER A 1 113 ? 6.830 -2.055 -10.005 1.00 93.56 113 SER A N 1
ATOM 877 C CA . SER A 1 113 ? 5.456 -2.569 -10.073 1.00 93.56 113 SER A CA 1
ATOM 878 C C . SER A 1 113 ? 5.121 -3.447 -8.874 1.00 93.56 113 SER A C 1
ATOM 880 O O . SER A 1 113 ? 4.051 -3.299 -8.290 1.00 93.56 113 SER A O 1
ATOM 882 N N . ARG A 1 114 ? 6.039 -4.331 -8.466 1.00 95.12 114 ARG A N 1
ATOM 883 C CA . ARG A 1 114 ? 5.875 -5.206 -7.299 1.00 95.12 114 ARG A CA 1
ATOM 884 C C . ARG A 1 114 ? 5.744 -4.397 -6.010 1.00 95.12 114 ARG A C 1
ATOM 886 O O . ARG A 1 114 ? 4.859 -4.685 -5.203 1.00 95.12 114 ARG A O 1
ATOM 893 N N . HIS A 1 115 ? 6.580 -3.372 -5.833 1.00 95.19 115 HIS A N 1
ATOM 894 C CA . HIS A 1 115 ? 6.497 -2.469 -4.686 1.00 95.19 115 HIS A CA 1
ATOM 895 C C . HIS A 1 115 ? 5.150 -1.742 -4.645 1.00 95.19 115 HIS A C 1
ATOM 897 O O . HIS A 1 115 ? 4.447 -1.782 -3.635 1.00 95.19 115 HIS A O 1
ATOM 903 N N . LEU A 1 116 ? 4.766 -1.108 -5.755 1.00 96.44 116 LEU A N 1
ATOM 904 C CA . LEU A 1 116 ? 3.538 -0.324 -5.848 1.00 96.44 116 LEU A CA 1
ATOM 905 C C . LEU A 1 116 ? 2.276 -1.194 -5.739 1.00 96.44 116 LEU A C 1
ATOM 907 O O . LEU A 1 116 ? 1.314 -0.761 -5.115 1.00 96.44 116 LEU A O 1
ATOM 911 N N . ALA A 1 117 ? 2.291 -2.428 -6.254 1.00 97.56 117 ALA A N 1
ATOM 912 C CA . ALA A 1 117 ? 1.213 -3.400 -6.051 1.00 97.56 117 ALA A CA 1
ATOM 913 C C . ALA A 1 117 ? 1.046 -3.767 -4.570 1.00 97.56 117 ALA A C 1
ATOM 915 O O . ALA A 1 117 ? -0.078 -3.842 -4.082 1.00 97.56 117 ALA A O 1
ATOM 916 N N . GLY A 1 118 ? 2.155 -3.925 -3.836 1.00 97.62 118 GLY A N 1
ATOM 917 C CA . GLY A 1 118 ? 2.122 -4.136 -2.387 1.00 97.62 118 GLY A CA 1
ATOM 918 C C . GLY A 1 118 ? 1.519 -2.949 -1.637 1.00 97.62 118 GLY A C 1
ATOM 919 O O . GLY A 1 118 ? 0.680 -3.139 -0.763 1.00 97.62 118 GLY A O 1
ATOM 920 N N . ARG A 1 119 ? 1.893 -1.715 -2.008 1.00 97.62 119 ARG A N 1
ATOM 921 C CA . ARG A 1 119 ? 1.307 -0.495 -1.422 1.00 97.62 119 ARG A CA 1
ATOM 922 C C . ARG A 1 119 ? -0.176 -0.357 -1.746 1.00 97.62 119 ARG A C 1
ATOM 924 O O . ARG A 1 119 ? -0.942 -0.023 -0.852 1.00 97.62 119 ARG A O 1
ATOM 931 N N . TRP A 1 120 ? -0.571 -0.642 -2.985 1.00 98.19 120 TRP A N 1
ATOM 932 C CA . TRP A 1 120 ? -1.971 -0.645 -3.402 1.00 98.19 120 TRP A CA 1
ATOM 933 C C . TRP A 1 120 ? -2.793 -1.618 -2.556 1.00 98.19 120 TRP A C 1
ATOM 935 O O . TRP A 1 120 ? -3.724 -1.190 -1.881 1.00 98.19 120 TRP A O 1
ATOM 945 N N . ALA A 1 121 ? -2.399 -2.897 -2.530 1.00 98.50 121 ALA A N 1
ATOM 946 C CA . ALA A 1 121 ? -3.115 -3.928 -1.784 1.00 98.50 121 ALA A CA 1
ATOM 947 C C . ALA A 1 121 ? -3.196 -3.591 -0.288 1.00 98.50 121 ALA A C 1
ATOM 949 O O . ALA A 1 121 ? -4.253 -3.694 0.325 1.00 98.50 121 ALA A O 1
ATOM 950 N N . ALA A 1 122 ? -2.092 -3.128 0.305 1.00 98.50 122 ALA A N 1
ATOM 951 C CA . ALA A 1 122 ? -2.065 -2.731 1.708 1.00 98.50 122 ALA A CA 1
ATOM 952 C C . ALA A 1 122 ? -3.051 -1.605 2.020 1.00 98.50 122 ALA A C 1
ATOM 954 O O . ALA A 1 122 ? -3.785 -1.693 2.999 1.00 98.50 122 ALA A O 1
ATOM 955 N N . LYS A 1 123 ? -3.087 -0.559 1.194 1.00 98.31 123 LYS A N 1
ATOM 956 C CA . LYS A 1 123 ? -3.971 0.584 1.425 1.00 98.31 123 LYS A CA 1
ATOM 957 C C . LYS A 1 123 ? -5.437 0.239 1.187 1.00 98.31 123 LYS A C 1
ATOM 959 O O . LYS A 1 123 ? -6.261 0.614 2.008 1.00 98.31 123 LYS A O 1
ATOM 964 N N . GLU A 1 124 ? -5.756 -0.533 0.150 1.00 98.56 124 GLU A N 1
ATOM 965 C CA . GLU A 1 124 ? -7.104 -1.089 -0.047 1.00 98.56 124 GLU A CA 1
ATOM 966 C C . GLU A 1 124 ? -7.542 -1.934 1.158 1.00 98.56 124 GLU A C 1
ATOM 968 O O . GLU A 1 124 ? -8.656 -1.784 1.655 1.00 98.56 124 GLU A O 1
ATOM 973 N N . ALA A 1 125 ? -6.660 -2.796 1.677 1.00 98.69 125 ALA A N 1
ATOM 974 C CA . ALA A 1 125 ? -6.951 -3.591 2.866 1.00 98.69 125 ALA A CA 1
ATOM 975 C C . ALA A 1 125 ? -7.211 -2.704 4.095 1.00 98.69 125 ALA A C 1
ATOM 977 O O . ALA A 1 125 ? -8.130 -2.992 4.855 1.00 98.69 125 ALA A O 1
ATOM 978 N N . VAL A 1 126 ? -6.455 -1.616 4.279 1.00 98.31 126 VAL A N 1
ATOM 979 C CA . VAL A 1 126 ? -6.700 -0.647 5.361 1.00 98.31 126 VAL A CA 1
ATOM 980 C C . VAL A 1 126 ? -8.039 0.067 5.183 1.00 98.31 126 VAL A C 1
ATOM 982 O O . VAL A 1 126 ? -8.813 0.106 6.130 1.00 98.31 126 VAL A O 1
ATOM 985 N N . ILE A 1 127 ? -8.349 0.575 3.986 1.00 97.56 127 ILE A N 1
ATOM 986 C CA . ILE A 1 127 ? -9.618 1.271 3.701 1.00 97.56 127 ILE A CA 1
ATOM 987 C C . ILE A 1 127 ? -10.813 0.354 3.997 1.00 97.56 127 ILE A C 1
ATOM 989 O O . ILE A 1 127 ? -11.780 0.774 4.623 1.00 97.56 127 ILE A O 1
ATOM 993 N N . LYS A 1 128 ? -10.721 -0.928 3.623 1.00 97.50 128 LYS A N 1
ATOM 994 C CA . LYS A 1 128 ? -11.755 -1.929 3.928 1.00 97.50 128 LYS A CA 1
ATOM 995 C C . LYS A 1 128 ? -11.850 -2.250 5.420 1.00 97.50 128 LYS A C 1
ATOM 997 O O . LYS A 1 128 ? -12.951 -2.444 5.922 1.00 97.50 128 LYS A O 1
ATOM 1002 N N . ALA A 1 129 ? -10.715 -2.332 6.118 1.00 97.25 129 ALA A N 1
ATOM 1003 C CA . ALA A 1 129 ? -10.699 -2.574 7.558 1.00 97.25 129 ALA A CA 1
ATOM 1004 C C . ALA A 1 129 ? -11.304 -1.391 8.323 1.00 97.25 129 ALA A C 1
ATOM 1006 O O . ALA A 1 129 ? -12.056 -1.602 9.260 1.00 97.25 129 ALA A O 1
ATOM 1007 N N . CYS A 1 130 ? -11.024 -0.160 7.901 1.00 94.88 130 CYS A N 1
ATOM 1008 C CA . CYS A 1 130 ? -11.500 1.071 8.524 1.00 94.88 130 CYS A CA 1
ATOM 1009 C C . CYS A 1 130 ? -12.796 1.587 7.884 1.00 94.88 130 CYS A C 1
ATOM 1011 O O . CYS A 1 130 ? -12.924 2.781 7.635 1.00 94.88 130 CYS A O 1
ATOM 1013 N N . HIS A 1 131 ? -13.765 0.705 7.630 1.00 90.44 131 HIS A N 1
ATOM 1014 C CA . HIS A 1 131 ? -15.010 1.034 6.920 1.00 90.44 131 HIS A CA 1
ATOM 1015 C C . HIS A 1 131 ? -15.887 2.103 7.605 1.00 90.44 131 HIS A C 1
ATOM 1017 O O . HIS A 1 131 ? -16.855 2.577 7.017 1.00 90.44 131 HIS A O 1
ATOM 1023 N N . TRP A 1 132 ? -15.592 2.458 8.858 1.00 89.88 132 TRP A N 1
ATOM 1024 C CA . TRP A 1 132 ? -16.234 3.551 9.597 1.00 89.88 132 TRP A CA 1
ATOM 1025 C C . TRP A 1 132 ? -15.695 4.942 9.227 1.00 89.88 132 TRP A C 1
ATOM 1027 O O . TRP A 1 132 ? -16.285 5.943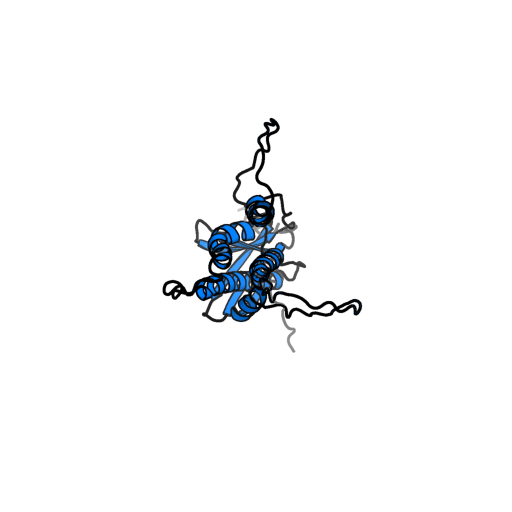 9.625 1.00 89.88 132 TRP A O 1
ATOM 1037 N N . ARG A 1 133 ? -14.594 5.032 8.469 1.00 90.31 133 ARG A N 1
ATOM 1038 C CA . ARG A 1 133 ? -14.089 6.281 7.886 1.00 90.31 133 ARG A CA 1
ATOM 1039 C C . ARG A 1 133 ? -14.152 6.203 6.364 1.00 90.31 133 ARG A C 1
ATOM 1041 O O . ARG A 1 133 ? -13.806 5.185 5.773 1.00 90.31 133 ARG A O 1
ATOM 1048 N N . ASP A 1 134 ? -14.528 7.307 5.728 1.00 91.81 134 ASP A N 1
ATOM 1049 C CA . ASP A 1 134 ? -14.356 7.469 4.284 1.00 91.81 134 ASP A CA 1
ATOM 1050 C C . ASP A 1 134 ? -12.907 7.896 4.014 1.00 91.81 134 ASP A C 1
ATOM 1052 O O . ASP A 1 134 ? -12.523 9.033 4.289 1.00 91.81 134 ASP A O 1
ATOM 1056 N N . LEU A 1 135 ? -12.073 6.944 3.591 1.00 94.19 135 LEU A N 1
ATOM 1057 C CA . LEU A 1 135 ? -10.627 7.122 3.459 1.00 94.19 135 LEU A CA 1
ATOM 1058 C C . LEU A 1 135 ? -10.189 7.081 1.999 1.00 94.19 135 LEU A C 1
ATOM 1060 O O . LEU A 1 135 ? -10.530 6.176 1.236 1.00 94.19 135 LEU A O 1
ATOM 1064 N N . SER A 1 136 ? -9.301 8.002 1.641 1.00 94.31 136 SER A N 1
ATOM 1065 C CA . SER A 1 136 ? -8.538 7.946 0.404 1.00 94.31 136 SER A CA 1
ATOM 1066 C C . SER A 1 136 ? -7.176 7.271 0.602 1.00 94.31 136 SER A C 1
ATOM 1068 O O . SER A 1 136 ? -6.607 7.207 1.692 1.00 94.31 136 SER A O 1
ATOM 1070 N N . MET A 1 137 ? -6.566 6.845 -0.506 1.00 95.31 137 MET A N 1
ATOM 1071 C CA . MET A 1 137 ? -5.209 6.277 -0.523 1.00 95.31 137 MET A CA 1
ATOM 1072 C C . MET A 1 137 ? -4.145 7.182 0.119 1.00 95.31 137 MET A C 1
ATOM 1074 O O . MET A 1 137 ? -3.113 6.694 0.574 1.00 95.31 137 MET A O 1
ATOM 1078 N N . GLN A 1 138 ? -4.347 8.501 0.123 1.00 92.94 138 GLN A N 1
ATOM 1079 C CA . GLN A 1 138 ? -3.358 9.455 0.634 1.00 92.94 138 GLN A CA 1
ATOM 1080 C C . GLN A 1 138 ? -3.462 9.691 2.140 1.00 92.94 138 GLN A C 1
ATOM 1082 O O . GLN A 1 138 ? -2.550 10.280 2.712 1.00 92.94 138 GLN A O 1
ATOM 1087 N N . GLU A 1 139 ? -4.526 9.206 2.773 1.00 93.94 139 GLU A N 1
ATOM 1088 C CA . GLU A 1 139 ? -4.722 9.259 4.226 1.00 93.94 139 GLU A CA 1
ATOM 1089 C C . GLU A 1 139 ? -4.246 7.976 4.910 1.00 93.94 139 GLU A C 1
ATOM 1091 O O . GLU A 1 139 ? -4.217 7.892 6.129 1.00 93.94 139 GLU A O 1
ATOM 1096 N N . VAL A 1 140 ? -3.812 6.981 4.135 1.00 96.06 140 VAL A N 1
ATOM 1097 C CA . VAL A 1 140 ? -3.198 5.762 4.658 1.00 96.06 140 VAL A CA 1
ATOM 1098 C C . VAL A 1 140 ? -1.707 5.788 4.369 1.00 96.06 140 VAL A C 1
ATOM 1100 O O . VAL A 1 140 ? -1.298 5.859 3.212 1.00 96.06 140 VAL A O 1
ATOM 1103 N N . GLN A 1 141 ? -0.879 5.662 5.399 1.00 95.88 141 GLN A N 1
ATOM 1104 C CA . GLN A 1 141 ? 0.574 5.582 5.278 1.00 95.88 141 GLN A CA 1
ATOM 1105 C C . GLN A 1 141 ? 1.074 4.201 5.703 1.00 95.88 141 GLN A C 1
ATOM 1107 O O . GLN A 1 141 ? 0.778 3.753 6.805 1.00 95.88 141 GLN A O 1
ATOM 1112 N N . ILE A 1 142 ? 1.866 3.521 4.869 1.00 96.38 142 ILE A N 1
ATOM 1113 C CA . ILE A 1 142 ? 2.385 2.186 5.187 1.00 96.38 142 ILE A CA 1
ATOM 1114 C C . ILE A 1 142 ? 3.875 2.258 5.535 1.00 96.38 142 ILE A C 1
ATOM 1116 O O . ILE A 1 142 ? 4.734 2.541 4.693 1.00 96.38 142 ILE A O 1
ATOM 1120 N N . LEU A 1 143 ? 4.203 1.916 6.776 1.00 93.31 143 LEU A N 1
ATOM 1121 C CA . LEU A 1 143 ? 5.525 2.089 7.368 1.00 93.31 143 LEU A CA 1
ATOM 1122 C C . LEU A 1 143 ? 6.139 0.758 7.800 1.00 93.31 143 LEU A C 1
ATOM 1124 O O . LEU A 1 143 ? 5.471 -0.267 7.908 1.00 93.31 143 LEU A O 1
ATOM 1128 N N . VAL A 1 144 ? 7.448 0.789 8.037 1.00 90.88 144 VAL A N 1
ATOM 1129 C CA . VAL A 1 144 ? 8.206 -0.332 8.596 1.00 90.88 144 VAL A CA 1
ATOM 1130 C C . VAL A 1 144 ? 8.814 0.128 9.912 1.00 90.88 144 VAL A C 1
ATOM 1132 O O . VAL A 1 144 ? 9.552 1.114 9.945 1.00 90.88 144 VAL A O 1
ATOM 1135 N N . SER A 1 145 ? 8.514 -0.584 10.996 1.00 88.06 145 SER A N 1
ATOM 1136 C CA . SER A 1 145 ? 9.084 -0.321 12.318 1.00 88.06 145 SER A CA 1
ATOM 1137 C C . SER A 1 145 ? 10.601 -0.514 12.272 1.00 88.06 145 SER A C 1
ATOM 1139 O O . SER A 1 145 ? 11.090 -1.523 11.761 1.00 88.06 145 SER A O 1
ATOM 1141 N N . LYS A 1 146 ? 11.363 0.449 12.800 1.00 85.44 146 LYS A N 1
ATOM 1142 C CA . LYS A 1 146 ? 12.832 0.356 12.841 1.00 85.44 146 LYS A CA 1
ATOM 1143 C C . LYS A 1 146 ? 13.308 -0.756 13.770 1.00 85.44 146 LYS A C 1
ATOM 1145 O O . LYS A 1 146 ? 14.250 -1.455 13.425 1.00 85.44 146 LYS A O 1
ATOM 1150 N N . GLU A 1 147 ? 12.629 -0.917 14.900 1.00 86.44 147 GLU A N 1
ATOM 1151 C CA . GLU A 1 147 ? 12.975 -1.885 15.941 1.00 86.44 147 GLU A CA 1
ATOM 1152 C C . GLU A 1 147 ? 12.620 -3.307 15.514 1.00 86.44 147 GLU A C 1
ATOM 1154 O O . GLU A 1 147 ? 13.465 -4.193 15.496 1.00 86.44 147 GLU A O 1
ATOM 1159 N N . SER A 1 148 ? 11.365 -3.522 15.115 1.00 88.25 148 SER A N 1
ATOM 1160 C CA . SER A 1 148 ? 10.856 -4.873 14.855 1.00 88.25 148 SER A CA 1
ATOM 1161 C C . SER A 1 148 ? 10.955 -5.305 13.395 1.00 88.25 148 SER A C 1
ATOM 1163 O O . SER A 1 148 ? 10.672 -6.461 13.086 1.00 88.25 148 SER A O 1
ATOM 1165 N N . ARG A 1 149 ? 11.272 -4.378 12.477 1.00 88.38 149 ARG A N 1
ATOM 1166 C CA . ARG A 1 149 ? 11.193 -4.572 11.015 1.00 88.38 149 ARG A CA 1
ATOM 1167 C C . ARG A 1 149 ? 9.805 -5.003 10.517 1.00 88.38 149 ARG A C 1
ATOM 1169 O O . ARG A 1 149 ? 9.662 -5.359 9.350 1.00 88.38 149 ARG A O 1
ATOM 1176 N N . LYS A 1 150 ? 8.775 -4.931 11.368 1.00 90.19 150 LYS A N 1
ATOM 1177 C CA . LYS A 1 150 ? 7.390 -5.262 11.020 1.00 90.19 150 LYS A CA 1
ATOM 1178 C C . LYS A 1 150 ? 6.731 -4.107 10.279 1.00 90.19 150 LYS A C 1
ATOM 1180 O O . LYS A 1 150 ? 6.958 -2.937 10.596 1.00 90.19 150 LYS A O 1
ATOM 1185 N N . ILE A 1 151 ? 5.901 -4.461 9.307 1.00 93.81 151 ILE A N 1
ATOM 1186 C CA . ILE A 1 151 ? 5.071 -3.518 8.562 1.00 93.81 151 ILE A CA 1
ATOM 1187 C C . ILE A 1 151 ? 3.857 -3.143 9.420 1.00 93.81 151 ILE A C 1
ATOM 1189 O O . ILE A 1 151 ? 3.324 -3.971 10.160 1.00 93.81 151 ILE A O 1
ATOM 1193 N N . TYR A 1 152 ? 3.442 -1.884 9.342 1.00 95.69 152 TYR A N 1
ATOM 1194 C CA . TYR A 1 152 ? 2.203 -1.386 9.932 1.00 95.69 152 TYR A CA 1
ATOM 1195 C C . TYR A 1 152 ? 1.647 -0.239 9.082 1.00 95.69 152 TYR A C 1
ATOM 1197 O O . TYR A 1 152 ? 2.361 0.334 8.255 1.00 95.69 152 TYR A O 1
ATOM 1205 N N . GLY A 1 153 ? 0.367 0.070 9.262 1.00 95.44 153 GLY A N 1
ATOM 1206 C CA . GLY A 1 153 ? -0.273 1.232 8.654 1.00 95.44 153 GLY A CA 1
ATOM 1207 C C . GLY A 1 153 ? -0.519 2.329 9.685 1.00 95.44 153 GLY A C 1
ATOM 1208 O O . GLY A 1 153 ? -0.620 2.051 10.878 1.00 95.44 153 GLY A O 1
ATOM 1209 N N . VAL A 1 154 ? -0.636 3.564 9.216 1.00 95.50 154 VAL A N 1
ATOM 1210 C CA . VAL A 1 154 ? -1.164 4.697 9.977 1.00 95.50 154 VAL A CA 1
ATOM 1211 C C . VAL A 1 154 ? -2.288 5.310 9.152 1.00 95.50 154 VAL A C 1
ATOM 1213 O O . V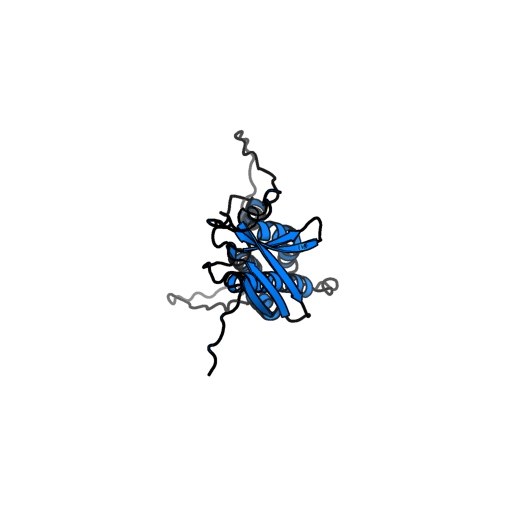AL A 1 154 ? -2.062 5.680 7.998 1.00 95.50 154 VAL A O 1
ATOM 1216 N N . VAL A 1 155 ? -3.488 5.371 9.721 1.00 95.06 155 VAL A N 1
ATOM 1217 C CA . VAL A 1 155 ? -4.618 6.130 9.180 1.00 95.06 155 VAL A CA 1
ATOM 1218 C C . VAL A 1 155 ? -4.501 7.538 9.734 1.00 95.06 155 VAL A C 1
ATOM 1220 O O . VAL A 1 155 ? -4.667 7.741 10.931 1.00 95.06 155 VAL A O 1
ATOM 1223 N N . LEU A 1 156 ? -4.147 8.483 8.875 1.00 92.44 156 LEU A N 1
ATOM 1224 C CA . LEU A 1 156 ? -3.867 9.860 9.251 1.00 92.44 156 LEU A CA 1
ATOM 1225 C C . LEU A 1 156 ? -5.158 10.574 9.675 1.00 92.44 156 LEU A C 1
ATOM 1227 O O . LEU A 1 156 ? -6.221 10.360 9.083 1.00 92.44 156 LEU A O 1
ATOM 1231 N N . ASP A 1 157 ? -5.067 11.425 10.694 1.00 87.50 157 ASP A N 1
ATOM 1232 C CA . ASP A 1 157 ? -6.208 12.242 11.130 1.00 87.50 157 ASP A CA 1
ATOM 1233 C C . ASP A 1 157 ? -6.551 13.283 10.068 1.00 87.50 157 ASP A C 1
ATOM 1235 O O . ASP A 1 157 ? -7.696 13.380 9.626 1.00 87.50 157 ASP A O 1
ATOM 1239 N N . GLU A 1 158 ? -5.513 13.962 9.583 1.00 80.75 158 GLU A N 1
ATOM 1240 C CA . GLU A 1 158 ? -5.571 14.946 8.515 1.00 80.75 158 GLU A CA 1
ATOM 1241 C C . GLU A 1 158 ? -4.713 14.499 7.334 1.00 80.75 158 GLU A C 1
ATOM 1243 O O . GLU A 1 158 ? -3.638 13.899 7.477 1.00 80.75 158 GLU A O 1
ATOM 1248 N N . ARG A 1 159 ? -5.170 14.825 6.125 1.00 74.25 159 ARG A N 1
ATOM 1249 C CA . ARG A 1 159 ? -4.376 14.599 4.925 1.00 74.25 159 ARG A CA 1
ATOM 1250 C C . ARG A 1 159 ? -3.119 15.455 5.008 1.00 74.25 159 ARG A C 1
ATOM 1252 O O . ARG A 1 159 ? -3.207 16.676 4.997 1.00 74.25 159 ARG A O 1
ATOM 1259 N N . GLN A 1 160 ? -1.953 14.808 5.022 1.00 69.25 160 GLN A N 1
ATOM 1260 C CA . GLN A 1 160 ? -0.676 15.515 4.968 1.00 69.25 160 GLN A CA 1
ATOM 1261 C C . GLN A 1 160 ? -0.662 16.430 3.746 1.00 69.25 160 GLN A C 1
ATOM 1263 O O . GLN A 1 160 ? -0.692 15.955 2.599 1.00 69.25 160 GLN A O 1
ATOM 1268 N N . GLU A 1 161 ? -0.615 17.737 3.996 1.00 61.59 161 GLU A N 1
ATOM 1269 C CA . GLU A 1 161 ? -0.381 18.691 2.934 1.00 61.59 161 GLU A CA 1
ATOM 1270 C C . GLU A 1 161 ? 0.936 18.333 2.258 1.00 61.59 161 GLU A C 1
ATOM 1272 O O . GLU A 1 161 ? 1.877 17.804 2.861 1.00 61.59 161 GLU A O 1
ATOM 1277 N N . THR A 1 162 ? 0.996 18.589 0.955 1.00 54.84 162 THR A N 1
ATOM 1278 C CA . THR A 1 162 ? 2.281 18.565 0.268 1.00 54.84 162 THR A CA 1
ATOM 1279 C C . THR A 1 162 ? 3.007 19.826 0.716 1.00 54.84 162 THR A C 1
ATOM 1281 O O . THR A 1 162 ? 3.139 20.768 -0.059 1.00 54.84 162 THR A O 1
ATOM 1284 N N . GLU A 1 163 ? 3.440 19.867 1.984 1.00 46.09 163 GLU A N 1
ATOM 1285 C CA . GLU A 1 163 ? 4.485 20.781 2.412 1.00 46.09 163 GLU A CA 1
ATOM 1286 C C . GLU A 1 163 ? 5.575 20.699 1.354 1.00 46.09 163 GLU A C 1
ATOM 1288 O O . GLU A 1 163 ? 5.783 19.641 0.743 1.00 46.09 163 GLU A O 1
ATOM 1293 N N . LYS A 1 164 ? 6.215 21.835 1.092 1.00 43.66 164 LYS A N 1
ATOM 1294 C CA . LYS A 1 164 ? 7.247 22.043 0.077 1.00 43.66 164 LYS A CA 1
ATOM 1295 C C . LYS A 1 164 ? 8.518 21.223 0.386 1.00 43.66 164 LYS A C 1
ATOM 1297 O O . LYS A 1 164 ? 9.617 21.757 0.364 1.00 43.66 164 LYS A O 1
ATOM 1302 N N . PHE A 1 165 ? 8.382 19.926 0.675 1.00 42.97 165 PHE A N 1
ATOM 1303 C CA . PHE A 1 165 ? 9.385 18.877 0.634 1.00 42.97 165 PHE A CA 1
ATOM 1304 C C . PHE A 1 165 ? 9.899 18.815 -0.792 1.00 42.97 165 PHE A C 1
ATOM 1306 O O . PHE A 1 165 ? 9.408 18.045 -1.615 1.00 42.97 165 PHE A O 1
ATOM 1313 N N . SER A 1 166 ? 10.817 19.735 -1.063 1.00 41.09 166 SER A N 1
ATOM 1314 C CA . SER A 1 166 ? 11.680 19.882 -2.220 1.00 41.09 166 SER A CA 1
ATOM 1315 C C . SER A 1 166 ? 11.278 18.983 -3.386 1.00 41.09 166 SER A C 1
ATOM 1317 O O . SER A 1 166 ? 11.962 18.022 -3.738 1.00 41.09 166 SER A O 1
ATOM 1319 N N . LEU A 1 167 ? 10.188 19.391 -4.046 1.00 43.16 167 LEU A N 1
ATOM 1320 C CA . LEU A 1 167 ? 9.975 19.130 -5.467 1.00 43.16 167 LEU A CA 1
ATOM 1321 C C . LEU A 1 167 ? 11.207 19.538 -6.288 1.00 43.16 167 LEU A C 1
ATOM 1323 O O . LEU A 1 167 ? 11.349 19.031 -7.387 1.00 43.16 167 LEU A O 1
ATOM 1327 N N . GLY A 1 168 ? 12.126 20.339 -5.730 1.00 36.28 168 GLY A N 1
ATOM 1328 C CA . GLY A 1 168 ? 13.397 20.726 -6.329 1.00 36.28 168 GLY A CA 1
ATOM 1329 C C . GLY A 1 168 ? 14.210 19.582 -6.938 1.00 36.28 168 GLY A C 1
ATOM 1330 O O . GLY A 1 168 ? 14.786 19.790 -7.986 1.00 36.28 168 GLY A O 1
ATOM 1331 N N . ILE A 1 169 ? 14.214 18.351 -6.411 1.00 45.66 169 ILE A N 1
ATOM 1332 C CA . ILE A 1 169 ? 15.028 17.294 -7.057 1.00 45.66 169 ILE A CA 1
ATOM 1333 C C . ILE A 1 169 ? 14.364 16.742 -8.332 1.00 45.66 169 ILE A C 1
ATOM 1335 O O . ILE A 1 169 ? 15.061 16.306 -9.236 1.00 45.66 169 ILE A O 1
ATOM 1339 N N . LEU A 1 170 ? 13.031 16.766 -8.444 1.00 42.03 170 LEU A N 1
ATOM 1340 C CA . LEU A 1 170 ? 12.332 16.287 -9.648 1.00 42.03 170 LEU A CA 1
ATOM 1341 C C . LEU A 1 170 ? 11.896 17.419 -10.584 1.00 42.03 170 LEU A C 1
ATOM 1343 O O . LEU A 1 170 ? 11.768 17.171 -11.777 1.00 42.03 170 LEU A O 1
ATOM 1347 N N . SER A 1 171 ? 11.676 18.637 -10.082 1.00 40.88 171 SER A N 1
ATOM 1348 C CA . SER A 1 171 ? 11.422 19.801 -10.931 1.00 40.88 171 SER A CA 1
ATOM 1349 C C . SER A 1 171 ? 12.715 20.306 -11.556 1.00 40.88 171 SER A C 1
ATOM 1351 O O . SER A 1 171 ? 12.707 20.503 -12.759 1.00 40.88 171 SER A O 1
ATOM 1353 N N . HIS A 1 172 ? 13.843 20.386 -10.826 1.00 38.03 172 HIS A N 1
ATOM 1354 C CA . HIS A 1 172 ? 15.108 20.788 -11.456 1.00 38.03 172 HIS A CA 1
ATOM 1355 C C . HIS A 1 172 ? 15.565 19.790 -12.518 1.00 38.03 172 HIS A C 1
ATOM 1357 O O . HIS A 1 172 ? 16.012 20.225 -13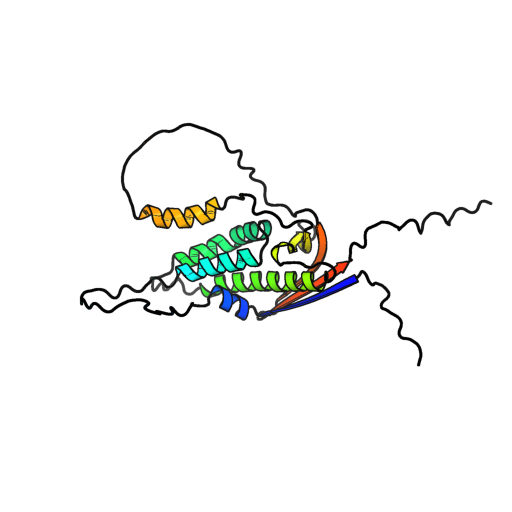.558 1.00 38.03 172 HIS A O 1
ATOM 1363 N N . VAL A 1 173 ? 15.365 18.479 -12.352 1.00 43.84 173 VAL A N 1
ATOM 1364 C CA . VAL A 1 173 ? 15.744 17.511 -13.406 1.00 43.84 173 VAL A CA 1
ATOM 1365 C C . VAL A 1 173 ? 14.877 17.654 -14.668 1.00 43.84 173 VAL A C 1
ATOM 1367 O O . VAL A 1 173 ? 15.350 17.405 -15.773 1.00 43.84 173 VAL A O 1
ATOM 1370 N N . ILE A 1 174 ? 13.618 18.084 -14.530 1.00 43.53 174 ILE A N 1
ATOM 1371 C CA . ILE A 1 174 ? 12.721 18.312 -15.673 1.00 43.53 174 ILE A CA 1
ATOM 1372 C C . ILE A 1 174 ? 12.954 19.698 -16.300 1.00 43.53 174 ILE A C 1
ATOM 1374 O O . ILE A 1 174 ? 12.873 19.810 -17.520 1.00 43.53 174 ILE A O 1
ATOM 1378 N N . ASP A 1 175 ? 13.272 20.720 -15.504 1.00 35.19 175 ASP A N 1
ATOM 1379 C CA . ASP A 1 175 ? 13.512 22.091 -15.974 1.00 35.19 175 ASP A CA 1
ATOM 1380 C C . ASP A 1 175 ? 14.943 22.266 -16.534 1.00 35.19 175 ASP A C 1
ATOM 1382 O O . ASP A 1 175 ? 15.115 22.871 -17.588 1.00 35.19 175 ASP A O 1
ATOM 1386 N N . GLU A 1 176 ? 15.962 21.625 -15.949 1.00 40.69 176 GLU A N 1
ATOM 1387 C CA . GLU A 1 176 ? 17.364 21.642 -16.413 1.00 40.69 176 GLU A CA 1
ATOM 1388 C C . GLU A 1 176 ? 17.535 20.917 -17.760 1.00 40.69 176 GLU A C 1
ATOM 1390 O O . GLU A 1 176 ? 18.280 21.371 -18.629 1.00 40.69 176 GLU A O 1
ATOM 1395 N N . ALA A 1 177 ? 16.773 19.843 -18.002 1.00 40.47 177 ALA A N 1
ATOM 1396 C CA . ALA A 1 177 ? 16.719 19.169 -19.304 1.00 40.47 177 ALA A CA 1
ATOM 1397 C C . ALA A 1 177 ? 15.983 19.989 -20.388 1.00 40.47 177 ALA A C 1
ATOM 1399 O O . ALA A 1 177 ? 16.073 19.671 -21.575 1.00 40.47 177 ALA A O 1
ATOM 1400 N N . VAL A 1 178 ? 15.241 21.030 -19.992 1.00 40.25 178 VAL A N 1
ATOM 1401 C CA . VAL A 1 178 ? 14.507 21.938 -20.889 1.00 40.25 178 VAL A CA 1
ATOM 1402 C C . VAL A 1 178 ? 15.274 23.250 -21.114 1.00 40.25 178 VAL A C 1
ATOM 1404 O O . VAL A 1 178 ? 15.211 23.798 -22.217 1.00 40.25 178 VAL A O 1
ATOM 1407 N N . GLU A 1 179 ? 16.044 23.725 -20.131 1.00 37.88 179 GLU A N 1
ATOM 1408 C CA . GLU A 1 179 ? 16.848 24.956 -20.218 1.00 37.88 179 GLU A CA 1
ATOM 1409 C C . GLU A 1 179 ? 18.234 24.755 -20.841 1.00 37.88 179 GLU A C 1
ATOM 1411 O O . GLU A 1 179 ? 18.707 25.642 -21.547 1.00 37.88 179 GLU A O 1
ATOM 1416 N N . THR A 1 180 ? 18.845 23.570 -20.738 1.00 40.31 180 THR A N 1
ATOM 1417 C CA . THR A 1 180 ? 20.130 23.269 -21.416 1.00 40.31 180 THR A CA 1
ATOM 1418 C C . THR A 1 180 ? 20.054 23.277 -22.953 1.00 40.31 180 THR A C 1
ATOM 1420 O O . THR A 1 180 ? 21.074 23.162 -23.629 1.00 40.31 180 THR A O 1
ATOM 1423 N N . ALA A 1 181 ? 18.865 23.486 -23.530 1.00 43.19 181 ALA A N 1
ATOM 1424 C CA . ALA A 1 181 ? 18.668 23.721 -24.958 1.00 43.19 181 ALA A CA 1
ATOM 1425 C C . ALA A 1 181 ? 18.695 25.211 -25.365 1.00 43.19 181 ALA A C 1
ATOM 1427 O O . ALA A 1 181 ? 18.557 25.506 -26.557 1.00 43.19 181 ALA A O 1
ATOM 1428 N N . LYS A 1 182 ? 18.830 26.165 -24.427 1.00 38.12 182 LYS A N 1
ATOM 1429 C CA . LYS A 1 182 ? 18.814 27.605 -24.732 1.00 38.12 182 LYS A CA 1
ATOM 1430 C C . LYS A 1 182 ? 19.739 28.413 -23.811 1.00 38.12 182 LYS A C 1
ATOM 1432 O O . LYS A 1 182 ? 19.413 28.641 -22.659 1.00 38.12 182 LYS A O 1
ATOM 1437 N N . HIS A 1 183 ? 20.792 28.949 -24.429 1.00 32.59 183 HIS A N 1
ATOM 1438 C CA . HIS A 1 183 ? 21.662 30.052 -23.989 1.00 32.59 183 HIS A CA 1
ATOM 1439 C C . HIS A 1 183 ? 22.950 29.689 -23.239 1.00 32.59 183 HIS A C 1
ATOM 1441 O O . HIS A 1 183 ? 23.004 29.533 -22.027 1.00 32.59 183 HIS A O 1
ATOM 1447 N N . GLU A 1 184 ? 24.023 29.670 -24.034 1.00 34.66 184 GLU A N 1
ATOM 1448 C CA . GLU A 1 184 ? 25.297 30.308 -23.707 1.00 34.66 184 GLU A CA 1
ATOM 1449 C C . GLU A 1 184 ? 25.057 31.783 -23.311 1.00 34.66 184 GLU A C 1
ATOM 1451 O O . GLU A 1 184 ? 24.336 32.484 -24.026 1.00 34.66 184 GLU A O 1
ATOM 1456 N N . GLY A 1 185 ? 25.678 32.261 -22.224 1.00 30.30 185 GLY A N 1
ATOM 1457 C CA . GLY A 1 185 ? 25.863 33.698 -21.974 1.00 30.30 185 GLY A CA 1
ATOM 1458 C C . GLY A 1 185 ? 25.640 34.194 -20.537 1.00 30.30 185 GLY A C 1
ATOM 1459 O O . GLY A 1 185 ? 24.512 34.223 -20.063 1.00 30.30 185 GLY A O 1
ATOM 1460 N N . ASP A 1 186 ? 26.739 34.688 -19.961 1.00 28.80 186 ASP A N 1
ATOM 1461 C CA . ASP A 1 186 ? 26.900 35.782 -18.986 1.00 28.80 186 ASP A CA 1
ATOM 1462 C C . ASP A 1 186 ? 26.588 35.643 -17.478 1.00 28.80 186 ASP A C 1
ATOM 1464 O O . ASP A 1 186 ? 25.546 35.181 -17.022 1.00 28.80 186 ASP A O 1
ATOM 1468 N N . GLU A 1 187 ? 27.578 36.139 -16.722 1.00 39.38 187 GLU A N 1
ATOM 1469 C CA . GLU A 1 187 ? 27.663 36.369 -15.278 1.00 39.38 187 GLU A CA 1
ATOM 1470 C C . GLU A 1 187 ? 26.663 37.426 -14.775 1.00 39.38 187 GLU A C 1
ATOM 1472 O O . GLU A 1 187 ? 26.460 38.447 -15.431 1.00 39.38 187 GLU A O 1
ATOM 1477 N N . ALA A 1 188 ? 26.155 37.255 -13.547 1.00 29.78 188 ALA A N 1
ATOM 1478 C CA . ALA A 1 188 ? 25.903 38.364 -12.618 1.00 29.78 188 ALA A CA 1
ATOM 1479 C C . ALA A 1 188 ? 25.650 37.875 -11.179 1.00 29.78 188 ALA A C 1
ATOM 1481 O O . ALA A 1 188 ? 24.899 36.929 -10.939 1.00 29.78 188 ALA A O 1
ATOM 1482 N N . ASP A 1 189 ? 26.257 38.592 -10.234 1.00 35.31 189 ASP A N 1
ATOM 1483 C CA . ASP A 1 189 ? 26.053 38.543 -8.788 1.00 35.31 189 ASP A CA 1
ATOM 1484 C C . ASP A 1 189 ? 24.610 38.878 -8.360 1.00 35.31 189 ASP A C 1
ATOM 1486 O O . ASP A 1 189 ? 24.016 39.825 -8.879 1.00 35.31 189 ASP A O 1
ATOM 1490 N N . ALA A 1 190 ? 24.087 38.205 -7.325 1.00 32.75 190 ALA A N 1
ATOM 1491 C CA . ALA A 1 190 ? 23.092 38.791 -6.418 1.00 32.75 190 ALA A CA 1
ATOM 1492 C C . ALA A 1 190 ? 22.978 38.031 -5.083 1.00 32.75 190 ALA A C 1
ATOM 1494 O O . ALA A 1 190 ? 22.716 36.831 -5.026 1.00 32.75 190 ALA A O 1
ATOM 1495 N N . ASP A 1 191 ? 23.155 38.808 -4.021 1.00 26.16 191 ASP A N 1
ATOM 1496 C CA . ASP A 1 191 ? 22.950 38.541 -2.600 1.00 26.16 191 ASP A CA 1
ATOM 1497 C C . ASP A 1 191 ? 21.468 38.287 -2.242 1.00 26.16 191 ASP A C 1
ATOM 1499 O O . ASP A 1 191 ? 20.560 38.815 -2.888 1.00 26.16 191 ASP A O 1
ATOM 1503 N N . GLY A 1 192 ? 21.233 37.561 -1.142 1.00 27.06 192 GLY A N 1
ATOM 1504 C CA . GLY A 1 192 ? 20.022 37.742 -0.343 1.00 27.06 192 GLY A CA 1
ATOM 1505 C C . GLY A 1 192 ? 19.127 36.526 -0.080 1.00 27.06 192 GLY A C 1
ATOM 1506 O O . GLY A 1 192 ? 18.369 36.072 -0.931 1.00 27.06 192 GLY A O 1
ATOM 1507 N N . SER A 1 193 ? 19.046 36.209 1.215 1.00 29.92 193 SER A N 1
ATOM 1508 C CA . SER A 1 193 ? 17.865 35.711 1.940 1.00 29.92 193 SER A CA 1
ATOM 1509 C C . SER A 1 193 ? 17.724 34.197 2.118 1.00 29.92 193 SER A C 1
ATOM 1511 O O . SER A 1 193 ? 17.360 33.435 1.224 1.00 29.92 193 SER A O 1
ATOM 1513 N N . GLY A 1 194 ? 17.997 33.786 3.358 1.00 38.41 194 GLY A N 1
ATOM 1514 C CA . GLY A 1 194 ? 17.913 32.420 3.839 1.00 38.41 194 GLY A CA 1
ATOM 1515 C C . GLY A 1 194 ? 16.511 31.824 3.755 1.00 38.41 194 GLY A C 1
ATOM 1516 O O . GLY A 1 194 ? 15.508 32.422 4.138 1.00 38.41 194 GLY A O 1
ATOM 1517 N N . SER A 1 195 ? 16.485 30.571 3.327 1.00 30.81 195 SER A N 1
ATOM 1518 C CA . SER A 1 195 ? 15.443 29.620 3.673 1.00 30.81 195 SER A CA 1
ATOM 1519 C C . SER A 1 195 ? 16.159 28.512 4.432 1.00 30.81 195 SER A C 1
ATOM 1521 O O . SER A 1 195 ? 16.905 27.742 3.823 1.00 30.81 195 SER A O 1
ATOM 1523 N N . ASP A 1 196 ? 15.957 28.441 5.747 1.00 27.56 196 ASP A N 1
ATOM 1524 C CA . ASP A 1 196 ? 16.323 27.269 6.536 1.00 27.56 196 ASP A CA 1
ATOM 1525 C C . ASP A 1 196 ? 15.561 26.065 5.975 1.00 27.56 196 ASP A C 1
ATOM 1527 O O . ASP A 1 196 ? 14.392 25.816 6.277 1.00 27.56 196 ASP A O 1
ATOM 1531 N N . VAL A 1 197 ? 16.228 25.325 5.090 1.00 33.66 197 VAL A N 1
ATOM 1532 C CA . VAL A 1 197 ? 15.743 24.054 4.573 1.00 33.66 197 VAL A CA 1
ATOM 1533 C C . VAL A 1 197 ? 15.783 23.086 5.745 1.00 33.66 197 VAL A C 1
ATOM 1535 O O . VAL A 1 197 ? 16.834 22.542 6.086 1.00 33.66 197 VAL A O 1
ATOM 1538 N N . VAL A 1 198 ? 14.634 22.869 6.388 1.00 36.16 198 VAL A N 1
ATOM 1539 C CA . VAL A 1 198 ? 14.474 21.813 7.390 1.00 36.16 198 VAL A CA 1
ATOM 1540 C C . VAL A 1 198 ? 14.706 20.473 6.692 1.00 36.16 198 VAL A C 1
ATOM 1542 O O . VAL A 1 198 ? 13.813 19.854 6.119 1.00 36.16 198 VAL A O 1
ATOM 1545 N N . SER A 1 199 ? 15.958 20.023 6.747 1.00 38.62 199 SER A N 1
ATOM 1546 C CA . SER A 1 199 ? 16.456 18.710 6.343 1.00 38.62 199 SER A CA 1
ATOM 1547 C C . SER A 1 199 ? 15.950 17.631 7.321 1.00 38.62 199 SER A C 1
ATOM 1549 O O . SER A 1 199 ? 16.713 16.914 7.975 1.00 38.62 199 SER A O 1
ATOM 1551 N N . GLY A 1 200 ? 14.632 17.519 7.471 1.00 43.28 200 GLY A N 1
ATOM 1552 C CA . GLY A 1 200 ? 13.977 16.474 8.245 1.00 43.28 200 GLY A CA 1
ATOM 1553 C C . GLY A 1 200 ? 13.504 15.350 7.330 1.00 43.28 200 GLY A C 1
ATOM 1554 O O . GLY A 1 200 ? 12.813 15.593 6.347 1.00 43.28 200 GLY A O 1
ATOM 1555 N N . LYS A 1 201 ? 13.824 14.090 7.649 1.00 55.69 201 LYS A N 1
ATOM 1556 C CA . LYS A 1 201 ? 13.130 12.952 7.019 1.00 55.69 201 LYS A CA 1
ATOM 1557 C C . LYS A 1 201 ? 11.634 13.061 7.357 1.00 55.69 201 LYS A C 1
ATOM 1559 O O . LYS A 1 201 ? 11.335 13.209 8.545 1.00 55.69 201 LYS A O 1
ATOM 1564 N N . PRO A 1 202 ? 10.713 12.941 6.386 1.00 60.75 202 PRO A N 1
ATOM 1565 C CA . PRO A 1 202 ? 9.288 13.036 6.673 1.00 60.75 202 PRO A CA 1
ATOM 1566 C C . PRO A 1 202 ? 8.881 11.924 7.651 1.00 60.75 202 PRO A C 1
ATOM 1568 O O . PRO A 1 202 ? 9.186 10.745 7.440 1.00 60.75 202 PRO A O 1
ATOM 1571 N N . LYS A 1 203 ? 8.263 12.320 8.767 1.00 68.25 203 LYS A N 1
ATOM 1572 C CA . LYS A 1 203 ? 7.796 11.415 9.827 1.00 68.25 203 LYS A CA 1
ATOM 1573 C C . LYS A 1 203 ? 6.359 10.961 9.550 1.00 68.25 203 LYS A C 1
ATOM 1575 O O . LYS A 1 203 ? 5.674 11.513 8.690 1.00 68.25 203 LYS A O 1
ATOM 1580 N N . ALA A 1 204 ? 5.925 9.921 10.262 1.00 67.88 204 ALA A N 1
ATOM 1581 C CA . ALA A 1 204 ? 4.510 9.570 10.305 1.00 67.88 204 ALA A CA 1
ATOM 1582 C C . ALA A 1 204 ? 3.719 10.765 10.852 1.00 67.88 204 ALA A C 1
ATOM 1584 O O . ALA A 1 204 ? 4.160 11.370 11.831 1.00 67.88 204 ALA A O 1
ATOM 1585 N N . GLY A 1 205 ? 2.613 11.121 10.201 1.00 73.31 205 GLY A N 1
ATOM 1586 C CA . GLY A 1 205 ? 1.693 12.117 10.751 1.00 73.31 205 GLY A CA 1
ATOM 1587 C C . GLY A 1 205 ? 0.938 11.557 11.962 1.00 73.31 205 GLY A C 1
ATOM 1588 O O . GLY A 1 205 ? 0.990 10.344 12.191 1.00 73.31 205 GLY A O 1
ATOM 1589 N N . PRO A 1 206 ? 0.253 12.415 12.735 1.00 85.56 206 PRO A N 1
ATOM 1590 C CA . PRO A 1 206 ? -0.691 11.951 13.749 1.00 85.56 206 PRO A CA 1
ATOM 1591 C C . PRO A 1 206 ? -1.791 11.093 13.100 1.00 85.56 206 PRO A C 1
ATOM 1593 O O . PRO A 1 206 ? -2.187 11.338 11.953 1.00 85.56 206 PRO A O 1
ATOM 1596 N N . GLY A 1 207 ? 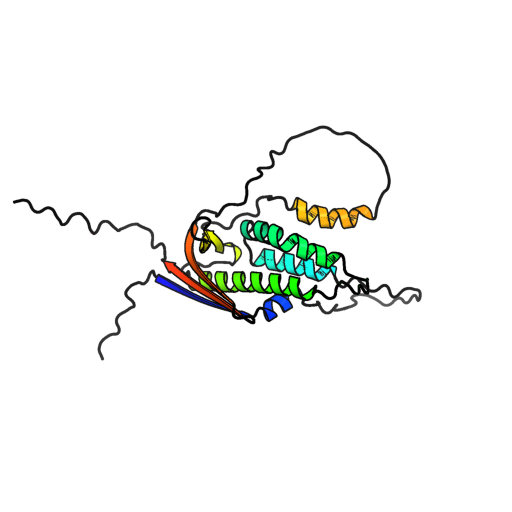-2.211 10.039 13.799 1.00 90.44 207 GLY A N 1
ATOM 1597 C CA . GLY A 1 207 ? -3.220 9.112 13.303 1.00 90.44 207 GLY A CA 1
ATOM 1598 C C . GLY A 1 207 ? -3.279 7.776 14.043 1.00 90.44 207 GLY A C 1
ATOM 1599 O O . GLY A 1 207 ? -2.486 7.489 14.944 1.00 90.44 207 GLY A O 1
ATOM 1600 N N . ILE A 1 208 ? -4.202 6.923 13.603 1.00 91.25 208 ILE A N 1
ATOM 1601 C CA . ILE A 1 208 ? -4.478 5.606 14.185 1.00 91.25 208 ILE A CA 1
ATOM 1602 C C . ILE A 1 208 ? -3.535 4.561 13.585 1.00 91.25 208 ILE A C 1
ATOM 1604 O O . ILE A 1 208 ? -3.473 4.372 12.367 1.00 91.25 208 ILE A O 1
ATOM 1608 N N . VAL A 1 209 ? -2.817 3.830 14.438 1.00 93.81 209 VAL A N 1
ATOM 1609 C CA . VAL A 1 209 ? -1.945 2.728 14.009 1.00 93.81 209 VAL A CA 1
ATOM 1610 C C . VAL A 1 209 ? -2.770 1.470 13.746 1.00 93.81 209 VAL A C 1
ATOM 1612 O O . VAL A 1 209 ? -3.492 0.992 14.616 1.00 93.81 209 VAL A O 1
ATOM 1615 N N . VAL A 1 210 ? -2.595 0.875 12.567 1.00 95.56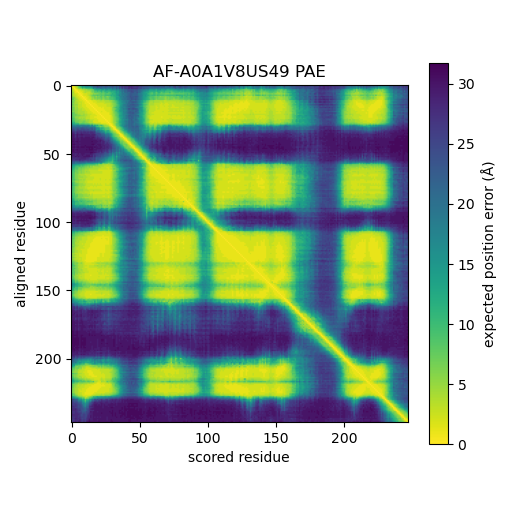 210 VAL A N 1
ATOM 1616 C CA . VAL A 1 210 ? -3.264 -0.367 12.155 1.00 95.56 210 VAL A CA 1
ATOM 1617 C C . VAL A 1 210 ? -2.255 -1.472 11.853 1.00 95.56 210 VAL A C 1
ATOM 1619 O O . VAL A 1 210 ? -1.123 -1.230 11.413 1.00 95.56 210 VAL A O 1
ATOM 1622 N N . ARG A 1 211 ? -2.650 -2.725 12.091 1.00 97.19 211 ARG A N 1
ATOM 1623 C CA . ARG A 1 211 ? -1.797 -3.892 11.831 1.00 97.19 211 ARG A CA 1
ATOM 1624 C C . ARG A 1 211 ? -1.975 -4.329 10.388 1.00 97.19 211 ARG A C 1
ATOM 1626 O O . ARG A 1 211 ? -3.073 -4.699 9.996 1.00 97.19 211 ARG A O 1
ATOM 1633 N N . VAL A 1 212 ? -0.884 -4.336 9.624 1.00 97.50 212 VAL A N 1
ATOM 1634 C CA . VAL A 1 212 ? -0.896 -4.708 8.205 1.00 97.50 212 VAL A CA 1
ATOM 1635 C C . VAL A 1 212 ? 0.144 -5.787 7.940 1.00 97.50 212 VAL A C 1
ATOM 1637 O O . VAL A 1 212 ? 1.293 -5.672 8.364 1.00 97.50 212 VAL A O 1
ATOM 1640 N N . SER A 1 213 ? -0.254 -6.813 7.197 1.00 97.56 213 SER A N 1
ATOM 1641 C CA . SER A 1 213 ? 0.650 -7.787 6.587 1.00 97.56 213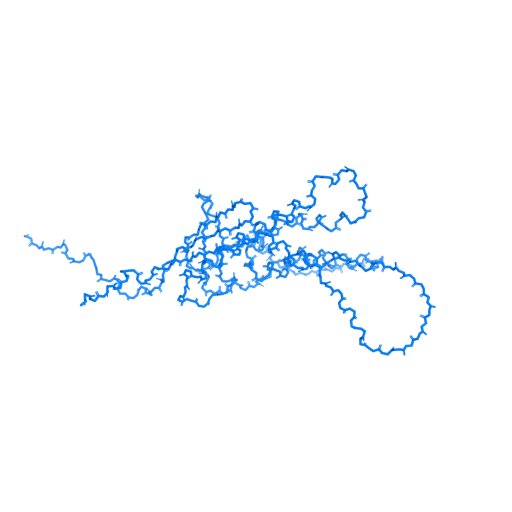 SER A CA 1
ATOM 1642 C C . SER A 1 213 ? 0.601 -7.645 5.071 1.00 97.56 213 SER A C 1
ATOM 1644 O O . SER A 1 213 ? -0.472 -7.422 4.512 1.00 97.56 213 SER A O 1
ATOM 1646 N N . ILE A 1 214 ? 1.756 -7.771 4.417 1.00 97.12 214 ILE A N 1
ATOM 1647 C CA . ILE A 1 214 ? 1.892 -7.736 2.958 1.00 97.12 214 ILE A CA 1
ATOM 1648 C C . ILE A 1 214 ? 2.713 -8.948 2.538 1.00 97.12 214 ILE A C 1
ATOM 1650 O O . ILE A 1 214 ? 3.783 -9.194 3.098 1.00 97.12 214 ILE A O 1
ATOM 1654 N N . SER A 1 215 ? 2.245 -9.665 1.523 1.00 96.44 215 SER A N 1
ATOM 1655 C CA . SER A 1 215 ? 2.981 -10.760 0.897 1.00 96.44 215 SER A CA 1
ATOM 1656 C C . SER A 1 215 ? 2.910 -10.691 -0.622 1.00 96.44 215 SER A C 1
ATOM 1658 O O . SER A 1 215 ? 2.066 -10.007 -1.200 1.00 96.44 215 SER A O 1
ATOM 1660 N N . HIS A 1 216 ? 3.812 -11.416 -1.277 1.00 93.25 216 HIS A N 1
ATOM 1661 C CA . HIS A 1 216 ? 3.871 -11.525 -2.729 1.00 93.25 216 HIS A CA 1
ATOM 1662 C C . HIS A 1 216 ? 4.171 -12.964 -3.130 1.00 93.25 216 HIS A C 1
ATOM 1664 O O . HIS A 1 216 ? 5.069 -13.576 -2.558 1.00 93.25 216 HIS A O 1
ATOM 1670 N N . ASP A 1 217 ? 3.510 -13.451 -4.174 1.00 89.62 217 ASP A N 1
ATOM 1671 C CA . ASP A 1 217 ? 3.713 -14.801 -4.725 1.00 89.62 217 ASP A CA 1
ATOM 1672 C C . ASP A 1 217 ? 4.442 -14.805 -6.085 1.00 89.62 217 ASP A C 1
ATOM 1674 O O . ASP A 1 217 ? 4.662 -15.852 -6.681 1.00 89.62 217 ASP A O 1
ATOM 1678 N N . GLY A 1 218 ? 4.834 -13.627 -6.587 1.00 85.19 218 GLY A N 1
ATOM 1679 C CA . GLY A 1 218 ? 5.445 -13.470 -7.913 1.00 85.19 218 GLY A CA 1
ATOM 1680 C C . GLY A 1 218 ? 4.534 -12.776 -8.919 1.00 85.19 218 GLY A C 1
ATOM 1681 O O . GLY A 1 218 ? 5.018 -11.944 -9.683 1.00 85.19 218 GLY A O 1
ATOM 1682 N N . GLN A 1 219 ? 3.227 -13.037 -8.870 1.00 93.62 219 GLN A N 1
ATOM 1683 C CA . GLN A 1 219 ? 2.239 -12.484 -9.805 1.00 93.62 219 GLN A CA 1
ATOM 1684 C C . GLN A 1 219 ? 1.301 -11.477 -9.134 1.00 93.62 219 GLN A C 1
ATOM 1686 O O . GLN A 1 219 ? 0.876 -10.496 -9.757 1.00 93.62 219 GLN A O 1
ATOM 1691 N N . TYR A 1 220 ? 1.031 -11.687 -7.853 1.00 97.38 220 TYR A N 1
ATOM 1692 C CA . TYR A 1 220 ? 0.129 -10.913 -7.029 1.00 97.38 220 TYR A CA 1
ATOM 1693 C C . TYR A 1 220 ? 0.859 -10.358 -5.806 1.00 97.38 220 TYR A C 1
ATOM 1695 O O . TYR A 1 220 ? 1.848 -10.904 -5.308 1.00 97.38 220 TYR A O 1
ATOM 1703 N N . ALA A 1 221 ? 0.350 -9.232 -5.327 1.00 98.06 221 ALA A N 1
ATOM 1704 C CA . ALA A 1 221 ? 0.570 -8.737 -3.985 1.00 98.06 221 ALA A CA 1
ATOM 1705 C C . ALA A 1 221 ? -0.725 -8.930 -3.200 1.00 98.06 221 ALA A C 1
ATOM 1707 O O . ALA A 1 221 ? -1.793 -8.572 -3.693 1.00 98.06 221 ALA A O 1
ATOM 1708 N N . THR A 1 222 ? -0.639 -9.469 -1.995 1.00 98.25 222 THR A N 1
ATOM 1709 C CA . THR A 1 222 ? -1.780 -9.625 -1.093 1.00 98.25 222 THR A CA 1
ATOM 1710 C C . THR A 1 222 ? -1.527 -8.853 0.184 1.00 98.25 222 THR A C 1
ATOM 1712 O O . THR A 1 222 ? -0.382 -8.716 0.628 1.00 98.25 222 THR A O 1
ATOM 1715 N N . ALA A 1 223 ? -2.597 -8.341 0.781 1.00 98.50 223 ALA A N 1
ATOM 1716 C CA . ALA A 1 223 ? -2.521 -7.697 2.074 1.00 98.50 223 ALA A CA 1
ATOM 1717 C C . ALA A 1 223 ? -3.725 -8.026 2.949 1.00 98.50 223 ALA A C 1
ATOM 1719 O O . ALA A 1 223 ? -4.838 -8.268 2.473 1.00 98.50 223 ALA A O 1
ATOM 1720 N N . VAL A 1 224 ? -3.469 -8.007 4.252 1.00 98.56 224 VAL A N 1
ATOM 1721 C CA . VAL A 1 224 ? -4.483 -8.130 5.296 1.00 98.56 224 VAL A CA 1
ATOM 1722 C C . VAL A 1 224 ? -4.246 -7.017 6.300 1.00 98.56 224 VAL A C 1
ATOM 1724 O O . VAL A 1 224 ? -3.110 -6.797 6.726 1.00 98.56 224 VAL A O 1
ATOM 1727 N N . CYS A 1 225 ? -5.317 -6.327 6.669 1.00 98.50 225 CYS A N 1
ATOM 1728 C CA . CYS A 1 225 ? -5.323 -5.300 7.691 1.00 98.50 225 CYS A CA 1
ATOM 1729 C C . CYS A 1 225 ? -6.305 -5.668 8.800 1.00 98.50 225 CYS A C 1
ATOM 1731 O O . CYS A 1 225 ? -7.416 -6.124 8.528 1.00 98.50 225 CYS A O 1
ATOM 1733 N N . VAL A 1 226 ? -5.890 -5.420 10.039 1.00 97.19 226 VAL A N 1
ATOM 1734 C CA . VAL A 1 226 ? -6.754 -5.427 11.217 1.00 97.19 226 VAL A CA 1
ATOM 1735 C C . VAL A 1 226 ? -6.685 -4.046 11.853 1.00 97.19 226 VAL A C 1
ATOM 1737 O O . VAL A 1 226 ? -5.593 -3.536 12.132 1.00 97.19 226 VAL A O 1
ATOM 1740 N N . ALA A 1 227 ? -7.852 -3.450 12.059 1.00 95.50 227 ALA A N 1
ATOM 1741 C CA . ALA A 1 227 ? -8.020 -2.135 12.653 1.00 95.50 227 ALA A CA 1
ATOM 1742 C C . ALA A 1 227 ? -9.063 -2.207 13.767 1.00 95.50 227 ALA A C 1
ATOM 1744 O O . ALA A 1 227 ? -9.994 -3.005 13.700 1.00 95.50 227 ALA A O 1
ATOM 1745 N N . VAL A 1 228 ? -8.904 -1.369 14.783 1.00 91.94 228 VAL A N 1
ATOM 1746 C CA . VAL A 1 228 ? -9.917 -1.167 15.817 1.00 91.94 228 VAL A CA 1
ATOM 1747 C C . VAL A 1 228 ? -10.425 0.254 15.643 1.00 91.94 228 VAL A C 1
ATOM 1749 O O . VAL A 1 228 ? -9.614 1.173 15.514 1.00 91.94 228 VAL A O 1
ATOM 1752 N N . ALA A 1 229 ? -11.740 0.417 15.543 1.00 82.75 229 ALA A N 1
ATOM 1753 C CA . ALA A 1 229 ? -12.364 1.724 15.518 1.00 82.75 229 ALA A CA 1
ATOM 1754 C C . ALA A 1 229 ? -12.048 2.432 16.832 1.00 82.75 229 ALA A C 1
ATOM 1756 O O . ALA A 1 229 ? -12.223 1.857 17.906 1.00 82.75 229 ALA A O 1
ATOM 1757 N N . ASP A 1 230 ? -11.575 3.669 16.727 1.00 69.00 230 ASP A N 1
ATOM 1758 C CA . ASP A 1 230 ? -11.535 4.576 17.864 1.00 69.00 230 ASP A CA 1
ATOM 1759 C C . ASP A 1 230 ? -12.975 5.050 18.095 1.00 69.00 230 ASP A C 1
ATOM 1761 O O . ASP A 1 230 ? -13.398 6.113 17.641 1.00 69.00 230 ASP A O 1
ATOM 1765 N N . GLU A 1 231 ? -13.795 4.168 18.666 1.00 56.72 231 GLU A N 1
ATOM 1766 C CA . GLU A 1 231 ? -15.016 4.596 19.333 1.00 56.72 231 GLU A CA 1
ATOM 1767 C C . GLU A 1 231 ? -14.520 5.400 20.524 1.00 56.72 231 GLU A C 1
ATOM 1769 O O . GLU A 1 231 ? -13.948 4.819 21.444 1.00 56.72 231 GLU A O 1
ATOM 1774 N N . GLY A 1 232 ? -14.611 6.731 20.413 1.00 47.28 232 GLY A N 1
ATOM 1775 C CA . GLY A 1 232 ? -13.969 7.665 21.327 1.00 47.28 232 GLY A CA 1
ATOM 1776 C C . GLY A 1 232 ? -14.015 7.166 22.764 1.00 47.28 232 GLY A C 1
ATOM 1777 O O . GLY A 1 232 ? -15.067 6.746 23.246 1.00 47.28 232 GLY A O 1
ATOM 1778 N N . ALA A 1 233 ? -12.862 7.199 23.427 1.00 41.78 233 ALA A N 1
ATOM 1779 C CA . ALA A 1 233 ? -12.686 6.871 24.834 1.00 41.78 233 ALA A CA 1
ATOM 1780 C C . ALA A 1 233 ? -13.434 7.852 25.769 1.00 41.78 233 ALA A C 1
ATOM 1782 O O . ALA A 1 233 ? -12.857 8.421 26.690 1.00 41.78 233 ALA A O 1
ATOM 1783 N N . GLU A 1 234 ? -14.731 8.050 25.556 1.00 43.81 234 GLU A N 1
ATOM 1784 C CA . GLU A 1 234 ? -15.684 8.502 26.553 1.00 43.81 234 GLU A CA 1
ATOM 1785 C C . GLU A 1 234 ? -16.431 7.267 27.064 1.00 43.81 234 GLU A C 1
ATOM 1787 O O . GLU A 1 234 ? -17.463 6.876 26.524 1.00 43.81 234 GLU A O 1
ATOM 1792 N N . GLY A 1 235 ? -15.908 6.641 28.125 1.00 47.50 235 GLY A N 1
ATOM 1793 C CA . GLY A 1 235 ? -16.746 5.770 28.953 1.00 47.50 235 GLY A CA 1
ATOM 1794 C C . GLY A 1 235 ? -16.123 4.542 29.605 1.00 47.50 235 GLY A C 1
ATOM 1795 O O . GLY A 1 235 ? -16.843 3.892 30.360 1.00 47.50 235 GLY A O 1
ATOM 1796 N N . ASP A 1 236 ? -14.841 4.214 29.407 1.00 45.00 236 ASP A N 1
ATOM 1797 C CA . ASP A 1 236 ? -14.228 3.119 30.179 1.00 45.00 236 ASP A CA 1
ATOM 1798 C C . ASP A 1 236 ? -13.813 3.588 31.585 1.00 45.00 236 ASP A C 1
ATOM 1800 O O . ASP A 1 236 ? -12.650 3.826 31.903 1.00 45.00 236 ASP A O 1
ATOM 1804 N N . VAL A 1 237 ? -14.827 3.769 32.431 1.00 49.53 237 VAL A N 1
ATOM 1805 C CA . VAL A 1 237 ? -14.723 3.802 33.893 1.00 49.53 237 VAL A CA 1
ATOM 1806 C C . VAL A 1 237 ? -15.365 2.530 34.446 1.00 49.53 237 VAL A C 1
ATOM 1808 O O . VAL A 1 237 ? -16.367 2.582 35.153 1.00 49.53 237 VAL A O 1
ATOM 1811 N N . GLY A 1 238 ? -14.848 1.354 34.087 1.00 50.09 238 GLY A N 1
ATOM 1812 C CA . GLY A 1 238 ? -15.548 0.109 34.405 1.00 50.09 238 GLY A CA 1
ATOM 1813 C C . GLY A 1 238 ? -14.661 -1.103 34.625 1.00 50.09 238 GLY A C 1
ATOM 1814 O O . GLY A 1 238 ? -14.862 -2.114 33.963 1.00 50.09 238 GLY A O 1
ATOM 1815 N N . GLY A 1 239 ? -13.730 -1.062 35.586 1.00 42.56 239 GLY A N 1
ATOM 1816 C CA . GLY A 1 239 ? -13.002 -2.290 35.933 1.00 42.56 239 GLY A CA 1
ATOM 1817 C C . GLY A 1 239 ? -12.199 -2.339 37.230 1.00 42.56 239 GLY A C 1
ATOM 1818 O O . GLY A 1 239 ? -11.954 -3.440 37.710 1.00 42.56 239 GLY A O 1
ATOM 1819 N N . GLU A 1 240 ? -11.811 -1.211 37.835 1.00 45.25 240 GLU A N 1
ATOM 1820 C CA . GLU A 1 240 ? -10.817 -1.253 38.929 1.00 45.25 240 GLU A CA 1
ATOM 1821 C C . GLU A 1 240 ? -11.361 -0.883 40.324 1.00 45.25 240 GLU A C 1
ATOM 1823 O O . GLU A 1 240 ? -10.659 -1.005 41.324 1.00 45.25 240 GLU A O 1
ATOM 1828 N N . ALA A 1 241 ? -12.642 -0.513 40.442 1.00 44.38 241 ALA A N 1
ATOM 1829 C CA . ALA A 1 241 ? -13.243 -0.094 41.717 1.00 44.38 241 ALA A CA 1
ATOM 1830 C C . ALA A 1 241 ? -13.958 -1.209 42.519 1.00 44.38 241 ALA A C 1
ATOM 1832 O O . ALA A 1 241 ? -14.475 -0.931 43.597 1.00 44.38 241 ALA A O 1
ATOM 1833 N N . ALA A 1 242 ? -13.993 -2.463 42.048 1.00 43.25 242 ALA A N 1
ATOM 1834 C CA . ALA A 1 242 ? -14.774 -3.535 42.692 1.00 43.25 242 ALA A CA 1
ATOM 1835 C C . ALA A 1 242 ? -13.973 -4.474 43.624 1.00 43.25 242 ALA A C 1
ATOM 1837 O O . ALA A 1 242 ? -14.517 -5.468 44.093 1.00 43.25 242 ALA A O 1
ATOM 1838 N N . ALA A 1 243 ? -12.696 -4.191 43.912 1.00 46.34 243 ALA A N 1
ATOM 1839 C CA . ALA A 1 243 ? -11.825 -5.095 44.680 1.00 46.34 243 ALA A CA 1
ATOM 1840 C C . ALA A 1 243 ? -11.280 -4.496 45.991 1.00 46.34 243 ALA A C 1
ATOM 1842 O O . ALA A 1 243 ? -10.114 -4.695 46.332 1.00 46.34 243 ALA A O 1
ATOM 1843 N N . ARG A 1 244 ? -12.109 -3.765 46.747 1.00 48.56 244 ARG A N 1
ATOM 1844 C CA . ARG A 1 244 ? -11.833 -3.439 48.159 1.00 48.56 244 ARG A CA 1
ATOM 1845 C C . ARG A 1 244 ? -13.119 -3.479 48.981 1.00 48.56 244 ARG A C 1
ATOM 1847 O O . ARG A 1 244 ? -13.684 -2.440 49.305 1.00 48.56 244 ARG A O 1
ATOM 1854 N N . GLU A 1 245 ? -13.563 -4.680 49.330 1.00 40.94 245 GLU A N 1
ATOM 1855 C CA . GLU A 1 245 ? -14.396 -4.844 50.524 1.00 40.94 245 GLU A CA 1
ATOM 1856 C C . GLU A 1 245 ? -13.489 -4.819 51.768 1.00 40.94 245 GLU A C 1
ATOM 1858 O O . GLU A 1 245 ? -12.414 -5.429 51.744 1.00 40.94 245 GLU A O 1
ATOM 1863 N N . PRO A 1 246 ? -13.864 -4.098 52.839 1.00 53.25 246 PRO A N 1
ATOM 1864 C CA . PRO A 1 246 ? -13.134 -4.123 54.097 1.00 53.25 246 PRO A CA 1
ATOM 1865 C C . PRO A 1 246 ? -13.492 -5.386 54.895 1.00 53.25 246 PRO A C 1
ATOM 1867 O O . PRO A 1 246 ? -14.667 -5.729 55.024 1.00 53.25 246 PRO A O 1
ATOM 1870 N N . ILE A 1 247 ? -12.474 -6.037 55.461 1.00 45.69 247 ILE A N 1
ATOM 1871 C CA . ILE A 1 247 ? -12.608 -6.882 56.657 1.00 45.69 247 ILE A CA 1
ATOM 1872 C C . ILE A 1 247 ? -12.154 -6.041 57.846 1.00 45.69 247 ILE A C 1
ATOM 1874 O O . ILE A 1 247 ? -11.097 -5.382 57.704 1.00 45.69 247 ILE A O 1
#

Radius of gyration: 25.75 Å; Cα contacts (8 Å, |Δi|>4): 277; chains: 1; bounding box: 63×59×105 Å

Secondary structure (DSSP, 8-state):
-PPPPPPS-TTEEEEEEEEEHHHHHHHHHPPPP------S--------------TTHHHHHHHHHHHHHHS-HHHHHHHHHHHHHHHHHHHH-SS---TTGGG-HHHHHHHHHHHHHHHHHHHHHHHHHTTTS---TTSEEEEE-TTT--EEEEEESS--------THHHHHHHHHHHHTTS-----------------PPPPPPSEEEEEEEEEE-SSEEEEEEEEE----SS----SSSSS----

Mean predicted aligned error: 15.63 Å

Sequence (247 aa):
MPALRPFPMPALGVGTDICTISRISHVINRRIPQTSRPRASVIRSAATDLAPVPVRTDAIKRVHHFTRRILTPAERYTFNKTYGPSINALEQHGDAPAEDAAEHPHAHIVYISRHLAGRWAAKEAVIKACHWRDLSMQEVQILVSKESRKIYGVVLDERQETEKFSLGILSHVIDEAVETAKHEGDEADADGSGSDVVSGKPKAGPGIVVRVSISHDGQYATAVCVAVADEGAEGDVGGEAAAREPI

Nearest PDB structures (foldseek):
  4dxe-assembly2_E  TM=7.888E-01  e=9.211E-05  Staphylococcus aureus subsp. aureus COL

pLDDT: mean 70.83, std 23.84, range [26.16, 98.69]

Solvent-accessible surface area (backbone atoms only — not comparable to full-atom values): 15473 Å² total; per-residue (Å²): 130,85,81,86,78,78,76,92,57,84,49,60,23,67,14,65,30,75,24,49,23,64,57,42,36,43,67,33,63,56,76,73,77,80,76,81,69,86,85,79,77,94,76,90,78,90,78,89,78,92,70,81,75,78,84,63,68,56,38,59,54,32,44,50,54,49,44,65,58,53,36,25,70,50,52,43,55,54,46,45,71,73,43,37,67,58,57,54,52,69,67,71,73,78,84,71,93,51,89,78,62,76,87,41,74,68,51,54,53,49,53,53,16,47,53,51,15,36,53,50,10,38,42,51,1,41,43,52,11,42,66,92,49,97,66,56,47,47,31,38,42,82,47,65,40,86,87,76,65,44,55,30,34,31,42,37,76,61,71,75,70,83,61,86,74,62,57,58,72,63,47,45,59,57,48,50,73,59,45,78,77,63,81,89,83,85,90,81,89,82,88,86,83,90,72,88,74,78,88,63,81,72,67,87,72,68,54,51,78,28,50,38,48,74,51,69,82,86,57,40,13,37,14,42,19,45,32,70,58,83,69,68,91,80,74,91,84,80,82,82,85,83,83,74,82,88,131